Protein 4N18 (pdb70)

Solvent-accessible surface area: 15556 Å² total

Foldseek 3Di:
DDDQPAEEEEFEPDPVQSVQLQVLLVVDPSYHYDYLVPLCLLDHQEYEYHLGPLCSCVSNVNHQEYEDQALADLSHHPVVLPDPRWYFYFDDPVQLVLLVLVVVVLCCPQLVVLVVVLCVVVVHDDHDDHHDQCRAEEEEQCPPRGVVNQQVSLVSPHNYEYEECDDDDHPSYHYYHHPVCLLVRQQRHQEYEYADEDDPVQFCVPFQVNLVSHAFAHEYEYQYEQRSDVVRVVVSCVVRSYVAYEYEYHPDPVPDPPDCLVPDSRYHYHRHSGGDGSNSSSVLRVVQVVCVVVVHDHPRIDDSVD

Structure (mmCIF, N/CA/C/O backbone):
data_4N18
#
_entry.id   4N18
#
_cell.length_a   76.567
_cell.length_b   76.567
_cell.length_c   101.281
_cell.angle_alpha   90.000
_cell.angle_beta   90.000
_cell.angle_gamma   90.000
#
_symmetry.space_group_name_H-M   'P 41 21 2'
#
loop_
_entity.id
_entity.type
_entity.pdbx_description
1 polymer 'D-isomer specific 2-hydroxyacid dehydrogenase family protein'
2 non-polymer 2-{2-[2-(2-{2-[2-(2-ETHOXY-ETHOXY)-ETHOXY]-ETHOXY}-ETHOXY)-ETHOXY]-ETHOXY}-ETHANOL
3 non-polymer 'CITRIC ACID'
4 water water
#
loop_
_atom_site.group_PDB
_atom_site.id
_atom_site.type_symbol
_atom_site.label_atom_id
_atom_site.label_alt_id
_atom_site.label_comp_id
_atom_site.label_asym_id
_atom_site.label_entity_id
_atom_site.label_seq_id
_atom_site.pdbx_PDB_ins_code
_atom_site.Cartn_x
_atom_site.Cartn_y
_atom_site.Cartn_z
_atom_site.occupancy
_atom_site.B_iso_or_equiv
_atom_site.auth_seq_id
_atom_site.auth_comp_id
_atom_site.auth_asym_id
_atom_site.auth_atom_id
_atom_site.pdbx_PDB_model_num
ATOM 1 N N . PHE A 1 20 ? -13.025 41.935 9.159 1.00 36.10 -2 PHE A N 1
ATOM 2 C CA . PHE A 1 20 ? -12.643 40.648 9.732 1.00 41.71 -2 PHE A CA 1
ATOM 3 C C . PHE A 1 20 ? -11.495 40.879 10.723 1.00 40.93 -2 PHE A C 1
ATOM 4 O O . PHE A 1 20 ? -10.808 41.920 10.707 1.00 34.48 -2 PHE A O 1
ATOM 12 N N . GLN A 1 21 ? -11.298 39.882 11.578 1.00 44.78 -1 GLN A N 1
ATOM 13 C CA . GLN A 1 21 ? -10.142 39.841 12.515 1.00 44.10 -1 GLN A CA 1
ATOM 14 C C . GLN A 1 21 ? -8.909 39.290 11.780 1.00 40.90 -1 GLN A C 1
ATOM 15 O O . GLN A 1 21 ? -8.984 38.220 11.168 1.00 46.06 -1 GLN A O 1
ATOM 18 N N . SER A 1 22 ? -7.795 39.987 11.857 1.00 40.70 0 SER A N 1
ATOM 19 C CA . SER A 1 22 ? -6.587 39.475 11.261 1.00 41.97 0 SER A CA 1
ATOM 20 C C . SER A 1 22 ? -6.136 38.281 12.063 1.00 47.00 0 SER A C 1
ATOM 21 O O . SER A 1 22 ? -6.337 38.236 13.254 1.00 47.20 0 SER A O 1
ATOM 32 N N . SER A 1 24 ? -3.684 35.713 13.996 1.00 48.98 2 SER A N 1
ATOM 33 C CA . SER A 1 24 ? -2.579 36.006 14.878 1.00 44.68 2 SER A CA 1
ATOM 34 C C . SER A 1 24 ? -1.271 35.893 14.137 1.00 42.83 2 SER A C 1
ATOM 35 O O . SER A 1 24 ? -1.086 35.020 13.326 1.00 44.46 2 SER A O 1
ATOM 38 N N . ASP A 1 25 ? -0.367 36.808 14.435 1.00 44.12 3 ASP A N 1
ATOM 39 C CA . ASP A 1 25 ? 1.014 36.716 13.976 1.00 44.99 3 ASP A CA 1
ATOM 40 C C . ASP A 1 25 ? 1.697 35.369 14.301 1.00 48.43 3 ASP A C 1
ATOM 41 O O . ASP A 1 25 ? 2.613 34.946 13.568 1.00 49.03 3 ASP A O 1
ATOM 46 N N . ILE A 1 26 ? 1.311 34.749 15.433 1.00 45.46 4 ILE A N 1
ATOM 47 C CA . ILE A 1 26 ? 1.890 33.469 15.823 1.00 44.36 4 ILE A CA 1
ATOM 48 C C . ILE A 1 26 ? 0.839 32.369 15.896 1.00 41.73 4 ILE A C 1
ATOM 49 O O . ILE A 1 26 ? -0.195 32.484 16.600 1.00 40.48 4 ILE A O 1
ATOM 54 N N . THR A 1 27 ? 1.104 31.307 15.148 1.00 40.57 5 THR A N 1
ATOM 55 C CA . THR A 1 27 ? 0.232 30.137 15.136 1.00 42.93 5 THR A CA 1
ATOM 56 C C . THR A 1 27 ? 1.059 28.886 15.476 1.00 38.94 5 THR A C 1
ATOM 57 O O . THR A 1 27 ? 2.075 28.578 14.863 1.00 38.73 5 THR A O 1
ATOM 61 N N . ILE A 1 28 ? 0.557 28.141 16.443 1.00 39.20 6 ILE A N 1
ATOM 62 C CA . ILE A 1 28 ? 1.274 27.014 17.018 1.00 35.83 6 ILE A CA 1
ATOM 63 C C . ILE A 1 28 ? 0.378 25.807 17.062 1.00 34.64 6 ILE A C 1
ATOM 64 O O . ILE A 1 28 ? -0.775 25.881 17.473 1.00 34.61 6 ILE A O 1
ATOM 69 N N . VAL A 1 29 ? 0.929 24.688 16.616 1.00 34.31 7 VAL A N 1
ATOM 70 C CA . VAL A 1 29 ? 0.328 23.402 16.857 1.00 33.76 7 VAL A CA 1
ATOM 71 C C . VAL A 1 29 ? 0.959 22.685 18.067 1.00 33.24 7 VAL A C 1
ATOM 72 O O . VAL A 1 29 ? 2.192 22.615 18.226 1.00 32.89 7 VAL A O 1
ATOM 76 N N . VAL A 1 30 ? 0.067 22.172 18.903 1.00 33.56 8 VAL A N 1
ATOM 77 C CA . VAL A 1 30 ? 0.432 21.527 20.176 1.00 35.34 8 VAL A CA 1
ATOM 78 C C . VAL A 1 30 ? 0.026 20.072 20.012 1.00 36.36 8 VAL A C 1
ATOM 79 O O . VAL A 1 30 ? -1.187 19.732 19.992 1.00 35.82 8 VAL A O 1
ATOM 83 N N . ASP A 1 31 ? 1.061 19.254 19.809 1.00 38.04 9 ASP A N 1
ATOM 84 C CA . ASP A 1 31 ? 0.943 17.867 19.491 1.00 39.77 9 ASP A CA 1
ATOM 85 C C . ASP A 1 31 ? 1.528 17.090 20.651 1.00 41.03 9 ASP A C 1
ATOM 86 O O . ASP A 1 31 ? 2.744 16.878 20.717 1.00 40.54 9 ASP A O 1
ATOM 91 N N . CYS A 1 32 ? 0.661 16.733 21.605 1.00 42.47 10 CYS A N 1
ATOM 92 C CA . CYS A 1 32 ? 1.066 16.020 22.825 1.00 46.25 10 CYS A CA 1
ATOM 93 C C . CYS A 1 32 ? 0.231 14.808 22.961 1.00 46.05 10 CYS A C 1
ATOM 94 O O . CYS A 1 32 ? -0.937 14.846 22.650 1.00 46.05 10 CYS A O 1
ATOM 97 N N . ASN A 1 33 ? 0.826 13.742 23.457 1.00 46.75 11 ASN A N 1
ATOM 98 C CA . ASN A 1 33 ? 0.088 12.508 23.628 1.00 51.98 11 ASN A CA 1
ATOM 99 C C . ASN A 1 33 ? -0.904 12.524 24.780 1.00 52.77 11 ASN A C 1
ATOM 100 O O . ASN A 1 33 ? -1.862 11.751 24.802 1.00 58.08 11 ASN A O 1
ATOM 105 N N . ASP A 1 34 ? -0.665 13.367 25.769 1.00 50.84 12 ASP A N 1
ATOM 106 C CA . ASP A 1 34 ? -1.569 13.462 26.943 1.00 48.84 12 ASP A CA 1
ATOM 107 C C . ASP A 1 34 ? -2.445 14.684 26.660 1.00 46.20 12 ASP A C 1
ATOM 108 O O . ASP A 1 34 ? -1.949 15.819 26.551 1.00 38.96 12 ASP A O 1
ATOM 113 N N . ALA A 1 35 ? -3.737 14.433 26.468 1.00 47.60 13 ALA A N 1
ATOM 114 C CA . ALA A 1 35 ? -4.691 15.467 26.046 1.00 48.94 13 ALA A CA 1
ATOM 115 C C . ALA A 1 35 ? -4.752 16.649 27.031 1.00 48.02 13 ALA A C 1
ATOM 116 O O . ALA A 1 35 ? -4.903 17.801 26.631 1.00 49.97 13 ALA A O 1
ATOM 118 N N . ASP A 1 36 ? -4.663 16.326 28.318 1.00 44.90 14 ASP A N 1
ATOM 119 C CA . ASP A 1 36 ? -4.735 17.303 29.401 1.00 44.42 14 ASP A CA 1
ATOM 120 C C . ASP A 1 36 ? -3.514 18.225 29.308 1.00 40.06 14 ASP A C 1
ATOM 121 O O . ASP A 1 36 ? -3.603 19.436 29.541 1.00 38.06 14 ASP A O 1
ATOM 126 N N . PHE A 1 37 ? -2.370 17.648 28.958 1.00 39.10 15 PHE A N 1
ATOM 127 C CA . PHE A 1 37 ? -1.127 18.402 28.863 1.00 38.00 15 PHE A CA 1
ATOM 128 C C . PHE A 1 37 ? -1.220 19.347 27.658 1.00 35.90 15 PHE A C 1
ATOM 129 O O . PHE A 1 37 ? -0.849 20.520 27.763 1.00 33.46 15 PHE A O 1
ATOM 137 N N . ALA A 1 38 ? -1.753 18.829 26.543 1.00 33.76 16 ALA A N 1
ATOM 138 C CA . ALA A 1 38 ? -1.843 19.616 25.323 1.00 34.94 16 ALA A CA 1
ATOM 139 C C . ALA A 1 38 ? -2.773 20.754 25.604 1.00 36.09 16 ALA A C 1
ATOM 140 O O . ALA A 1 38 ? -2.487 21.875 25.276 1.00 35.49 16 ALA A O 1
ATOM 142 N N . ARG A 1 39 ? -3.896 20.458 26.265 1.00 37.87 17 ARG A N 1
ATOM 143 C CA . ARG A 1 39 ? -4.837 21.493 26.582 1.00 39.14 17 ARG A CA 1
ATOM 144 C C . ARG A 1 39 ? -4.277 22.560 27.480 1.00 34.87 17 ARG A C 1
ATOM 145 O O . ARG A 1 39 ? -4.610 23.723 27.290 1.00 31.85 17 ARG A O 1
ATOM 153 N N . ASP A 1 40 ? -3.508 22.147 28.493 1.00 33.30 18 ASP A N 1
ATOM 154 C CA . ASP A 1 40 ? -2.853 23.076 29.393 1.00 31.59 18 ASP A CA 1
ATOM 155 C C . ASP A 1 40 ? -1.871 23.995 28.692 1.00 29.85 18 ASP A C 1
ATOM 156 O O . ASP A 1 40 ? -1.879 25.214 28.937 1.00 28.63 18 ASP A O 1
ATOM 161 N N . ILE A 1 41 ? -1.017 23.421 27.846 1.00 29.82 19 ILE A N 1
ATOM 162 C CA . ILE A 1 41 ? -0.083 24.223 26.966 1.00 28.53 19 ILE A CA 1
ATOM 163 C C . ILE A 1 41 ? -0.861 25.165 26.021 1.00 29.63 19 ILE A C 1
ATOM 164 O O . ILE A 1 41 ? -0.486 26.307 25.924 1.00 27.54 19 ILE A O 1
ATOM 169 N N . CYS A 1 42 ? -1.902 24.703 25.284 1.00 31.42 20 CYS A N 1
ATOM 170 C CA . CYS A 1 42 ? -2.721 25.611 24.484 1.00 33.78 20 CYS A CA 1
ATOM 171 C C . CYS A 1 42 ? -3.221 26.812 25.308 1.00 34.94 20 CYS A C 1
ATOM 172 O O . CYS A 1 42 ? -3.170 27.949 24.827 1.00 36.59 20 CYS A O 1
ATOM 175 N N . ALA A 1 43 ? -3.720 26.556 26.516 1.00 32.66 21 ALA A N 1
ATOM 176 C CA . ALA A 1 43 ? -4.303 27.612 27.366 1.00 33.34 21 ALA A CA 1
ATOM 177 C C . ALA A 1 43 ? -3.174 28.552 27.780 1.00 32.91 21 ALA A C 1
ATOM 178 O O . ALA A 1 43 ? -3.381 29.767 27.739 1.00 34.89 21 ALA A O 1
ATOM 180 N N . ALA A 1 44 ? -1.992 28.028 28.106 1.00 29.47 22 ALA A N 1
ATOM 181 C CA . ALA A 1 44 ? -0.931 28.927 28.580 1.00 30.33 22 ALA A CA 1
ATOM 182 C C . ALA A 1 44 ? -0.412 29.813 27.408 1.00 30.30 22 ALA A C 1
ATOM 183 O O . ALA A 1 44 ? -0.205 30.989 27.573 1.00 30.96 22 ALA A O 1
ATOM 185 N N . LEU A 1 45 ? -0.360 29.248 26.197 1.00 32.93 23 LEU A N 1
ATOM 186 C CA . LEU A 1 45 ? 0.005 30.036 25.025 1.00 34.36 23 LEU A CA 1
ATOM 187 C C . LEU A 1 45 ? -1.050 31.145 24.704 1.00 38.69 23 LEU A C 1
ATOM 188 O O . LEU A 1 45 ? -0.710 32.304 24.349 1.00 41.21 23 LEU A O 1
ATOM 193 N N . GLN A 1 46 ? -2.320 30.800 24.862 1.00 39.57 24 GLN A N 1
ATOM 194 C CA . GLN A 1 46 ? -3.414 31.711 24.553 1.00 43.53 24 GLN A CA 1
ATOM 195 C C . GLN A 1 46 ? -3.555 32.800 25.611 1.00 42.03 24 GLN A C 1
ATOM 196 O O . GLN A 1 46 ? -4.262 33.752 25.451 1.00 44.33 24 GLN A O 1
ATOM 202 N N . GLN A 1 47 ? -2.803 32.702 26.674 1.00 40.87 25 GLN A N 1
ATOM 203 C CA . GLN A 1 47 ? -2.738 33.804 27.639 1.00 42.34 25 GLN A CA 1
ATOM 204 C C . GLN A 1 47 ? -1.964 35.013 27.053 1.00 43.86 25 GLN A C 1
ATOM 205 O O . GLN A 1 47 ? -2.066 36.148 27.529 1.00 44.10 25 GLN A O 1
ATOM 211 N N . PHE A 1 48 ? -1.172 34.761 26.028 1.00 41.74 26 PHE A N 1
ATOM 212 C CA . PHE A 1 48 ? -0.468 35.833 25.327 1.00 41.04 26 PHE A CA 1
ATOM 213 C C . PHE A 1 48 ? -1.332 36.357 24.205 1.00 41.05 26 PHE A C 1
ATOM 214 O O . PHE A 1 48 ? -1.752 35.610 23.366 1.00 42.14 26 PHE A O 1
ATOM 222 N N . PRO A 1 49 ? -1.616 37.658 24.183 1.00 45.74 27 PRO A N 1
ATOM 223 C CA . PRO A 1 49 ? -2.383 38.124 23.009 1.00 47.01 27 PRO A CA 1
ATOM 224 C C . PRO A 1 49 ? -1.619 37.882 21.676 1.00 43.55 27 PRO A C 1
ATOM 225 O O . PRO A 1 49 ? -0.409 37.717 21.701 1.00 43.15 27 PRO A O 1
ATOM 229 N N . ASP A 1 50 ? -2.345 37.808 20.561 1.00 44.36 28 ASP A N 1
ATOM 230 C CA . ASP A 1 50 ? -1.746 37.675 19.205 1.00 46.94 28 ASP A CA 1
ATOM 231 C C . ASP A 1 50 ? -1.127 36.266 18.993 1.00 46.27 28 ASP A C 1
ATOM 232 O O . ASP A 1 50 ? -0.210 36.101 18.172 1.00 44.84 28 ASP A O 1
ATOM 237 N N . VAL A 1 51 ? -1.623 35.268 19.747 1.00 44.11 29 VAL A N 1
ATOM 238 C CA . VAL A 1 51 ? -1.168 33.879 19.613 1.00 40.67 29 VAL A CA 1
ATOM 239 C C . VAL A 1 51 ? -2.373 33.023 19.502 1.00 38.89 29 VAL A C 1
ATOM 240 O O . VAL A 1 51 ? -3.360 33.190 20.257 1.00 38.13 29 VAL A O 1
ATOM 244 N N . THR A 1 52 ? -2.302 32.128 18.541 1.00 37.33 30 THR A N 1
ATOM 245 C CA . THR A 1 52 ? -3.282 31.088 18.327 1.00 36.53 30 THR A CA 1
ATOM 246 C C . THR A 1 52 ? -2.603 29.689 18.535 1.00 36.50 30 THR A C 1
ATOM 247 O O . THR A 1 52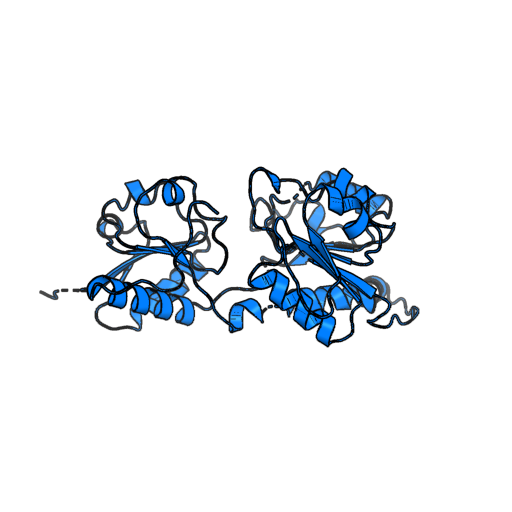 ? -1.557 29.384 17.955 1.00 36.86 30 THR A O 1
ATOM 251 N N . ALA A 1 53 ? -3.222 28.835 19.344 1.00 37.70 31 ALA A N 1
ATOM 252 C CA . ALA A 1 53 ? -2.710 27.505 19.597 1.00 38.49 31 ALA A CA 1
ATOM 253 C C . ALA A 1 53 ? -3.766 26.526 19.208 1.00 42.01 31 ALA A C 1
ATOM 254 O O . ALA A 1 53 ? -4.898 26.674 19.616 1.00 49.08 31 ALA A O 1
ATOM 256 N N . LEU A 1 54 ? -3.399 25.556 18.381 1.00 39.80 32 LEU A N 1
ATOM 257 C CA . LEU A 1 54 ? -4.315 24.652 17.712 1.00 41.31 32 LEU A CA 1
ATOM 258 C C . LEU A 1 54 ? -3.901 23.227 18.033 1.00 42.52 32 LEU A C 1
ATOM 259 O O . LEU A 1 54 ? -2.706 22.918 18.204 1.00 40.78 32 LEU A O 1
ATOM 264 N N . LEU A 1 55 ? -4.871 22.341 18.116 1.00 42.10 33 LEU A N 1
ATOM 265 C CA . LEU A 1 55 ? -4.565 20.913 18.160 1.00 46.05 33 LEU A CA 1
ATOM 266 C C . LEU A 1 55 ? -4.490 20.389 16.742 1.00 42.84 33 LEU A C 1
ATOM 267 O O . LEU A 1 55 ? -5.003 21.056 15.802 1.00 47.21 33 LEU A O 1
ATOM 272 N N . PRO A 1 56 ?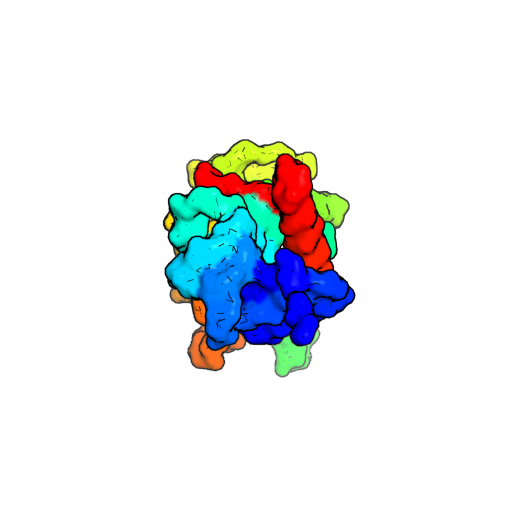 -3.804 19.244 16.557 1.00 44.69 34 PRO A N 1
ATOM 273 C CA . PRO A 1 56 ? -3.550 18.705 15.228 1.00 49.74 34 PRO A CA 1
ATOM 274 C C . PRO A 1 56 ? -4.794 18.412 14.374 1.00 50.09 34 PRO A C 1
ATOM 275 O O . PRO A 1 56 ? -4.685 18.459 13.160 1.00 47.40 34 PRO A O 1
ATOM 279 N N . HIS A 1 57 ? -5.932 18.095 14.997 1.00 52.09 35 HIS A N 1
ATOM 280 C CA . HIS A 1 57 ? -7.172 17.829 14.245 1.00 56.50 35 HIS A CA 1
ATOM 281 C C . HIS A 1 57 ? -7.742 19.058 13.544 1.00 54.60 35 HIS A C 1
ATOM 282 O O . HIS A 1 57 ? -8.491 18.925 12.549 1.00 53.07 35 HIS A O 1
ATOM 289 N N . HIS A 1 58 ? -7.412 20.244 14.042 1.00 48.39 36 HIS A N 1
ATOM 290 C CA . HIS A 1 58 ? -7.864 21.480 13.393 1.00 50.41 36 HIS A CA 1
ATOM 291 C C . HIS A 1 58 ? -7.131 21.608 12.044 1.00 49.05 36 HIS A C 1
ATOM 292 O O . HIS A 1 58 ? -5.905 21.453 11.984 1.00 45.69 36 HIS A O 1
ATOM 299 N N . GLN A 1 59 ? -7.883 21.854 10.972 1.00 51.26 37 GLN A N 1
ATOM 300 C CA . GLN A 1 59 ? -7.311 21.893 9.620 1.00 54.97 37 GLN A CA 1
ATOM 301 C C . GLN A 1 59 ? -6.307 23.028 9.453 1.00 55.49 37 GLN A C 1
ATOM 302 O O . GLN A 1 59 ? -5.413 22.967 8.566 1.00 57.17 37 GLN A O 1
ATOM 308 N N . ALA A 1 60 ? -6.441 24.049 10.316 1.00 52.49 38 ALA A N 1
ATOM 309 C CA . ALA A 1 60 ? -5.553 25.175 10.310 1.00 49.65 38 ALA A CA 1
ATOM 310 C C . ALA A 1 60 ? -4.192 24.791 10.877 1.00 48.44 38 ALA A C 1
ATOM 311 O O . ALA A 1 60 ? -3.207 25.532 10.619 1.00 47.29 38 ALA A O 1
ATOM 313 N N . ALA A 1 61 ? -4.143 23.628 11.576 1.00 47.51 39 ALA A N 1
ATOM 314 C CA . ALA A 1 61 ? -2.911 23.019 12.113 1.00 48.01 39 ALA A CA 1
ATOM 315 C C . ALA A 1 61 ? -1.943 22.781 10.976 1.00 49.04 39 ALA A C 1
ATOM 316 O O . ALA A 1 61 ? -0.734 22.948 11.156 1.00 47.02 39 ALA A O 1
ATOM 318 N N . ARG A 1 62 ? -2.469 22.363 9.808 1.00 46.45 40 ARG A N 1
ATOM 319 C CA . ARG A 1 62 ? -1.597 22.170 8.636 1.00 48.84 40 ARG A CA 1
ATOM 320 C C . ARG A 1 62 ? -0.804 23.435 8.276 1.00 49.59 40 ARG A C 1
ATOM 321 O O . ARG A 1 62 ? 0.313 23.338 7.739 1.00 50.33 40 ARG A O 1
ATOM 324 N N . ASP A 1 63 ? -1.339 24.603 8.621 1.00 48.29 41 ASP A N 1
ATOM 325 C CA . ASP A 1 63 ? -0.637 25.888 8.370 1.00 49.63 41 ASP A CA 1
ATOM 326 C C . ASP A 1 63 ? 0.223 26.399 9.529 1.00 47.87 41 ASP A C 1
ATOM 327 O O . ASP A 1 63 ? 0.760 27.496 9.428 1.00 48.11 41 ASP A O 1
ATOM 332 N N . ALA A 1 64 ? 0.334 25.673 10.643 1.00 46.80 42 ALA A N 1
ATOM 333 C CA . ALA A 1 64 ? 1.092 26.243 11.762 1.00 41.54 42 ALA A CA 1
ATOM 334 C C . ALA A 1 64 ? 2.580 26.466 11.367 1.00 42.97 42 ALA A C 1
ATOM 335 O O . ALA A 1 64 ? 3.185 25.657 10.641 1.00 41.40 42 ALA A O 1
ATOM 337 N N . GLN A 1 65 ? 3.175 27.544 11.872 1.00 41.86 43 GLN A N 1
ATOM 338 C CA . GLN A 1 65 ? 4.597 27.802 11.600 1.00 44.33 43 GLN A CA 1
ATOM 339 C C . GLN A 1 65 ? 5.433 27.298 12.817 1.00 39.69 43 GLN A C 1
ATOM 340 O O . GLN A 1 65 ? 6.664 27.248 12.751 1.00 42.22 43 GLN A O 1
ATOM 346 N N . TYR A 1 66 ? 4.781 26.918 13.926 1.00 35.31 44 TYR A N 1
ATOM 347 C CA . TYR A 1 66 ? 5.531 26.474 15.118 1.00 33.31 44 TYR A CA 1
ATOM 348 C C . TYR A 1 66 ? 4.846 25.377 15.876 1.00 31.00 44 TYR A C 1
ATOM 349 O O . TYR A 1 66 ? 3.639 25.254 15.831 1.00 33.69 44 TYR A O 1
ATOM 358 N N . ALA A 1 67 ? 5.604 24.519 16.530 1.00 31.69 45 ALA A N 1
ATOM 359 C CA . ALA A 1 67 ? 5.023 23.362 17.220 1.00 31.46 45 ALA A CA 1
ATOM 360 C C . ALA A 1 67 ? 5.623 23.146 18.612 1.00 32.02 45 ALA A C 1
ATOM 361 O O . ALA A 1 67 ? 6.790 23.371 18.796 1.00 30.51 45 ALA A O 1
ATOM 363 N N . SER A 1 68 ? 4.778 22.739 19.575 1.00 33.94 46 SER A N 1
ATOM 364 C CA . SER A 1 68 ? 5.194 22.235 20.881 1.00 33.14 46 SER A CA 1
ATOM 365 C C . SER A 1 68 ? 4.807 20.770 20.958 1.00 33.15 46 SER A C 1
ATOM 366 O O . SER A 1 68 ? 3.634 20.481 20.736 1.00 33.78 46 SER A O 1
ATOM 369 N N . CYS A 1 69 ? 5.734 19.889 21.390 1.00 32.42 47 CYS A N 1
ATOM 370 C CA . CYS A 1 69 ? 5.617 18.446 21.161 1.00 34.80 47 CYS A CA 1
ATOM 371 C C . CYS A 1 69 ? 5.993 17.632 22.390 1.00 35.98 47 CYS A C 1
ATOM 372 O O . CYS A 1 69 ? 6.994 17.899 23.058 1.00 37.88 47 CYS A O 1
ATOM 375 N N . TRP A 1 70 ? 5.184 16.637 22.641 1.00 34.86 48 TRP A N 1
ATOM 376 C CA . TRP A 1 70 ? 5.477 15.608 23.628 1.00 38.78 48 TRP A CA 1
ATOM 377 C C . TRP A 1 70 ? 4.853 14.308 23.111 1.00 37.79 48 TRP A C 1
ATOM 378 O O . TRP A 1 70 ? 3.632 14.178 23.030 1.00 41.61 48 TRP A O 1
ATOM 389 N N . PHE A 1 71 ? 5.704 13.373 22.695 1.00 38.69 49 PHE A N 1
ATOM 390 C CA . PHE A 1 71 ? 5.291 12.216 21.903 1.00 40.83 49 PHE A CA 1
ATOM 391 C C . PHE A 1 71 ? 4.384 12.648 20.769 1.00 40.32 49 PHE A C 1
ATOM 392 O O . PHE A 1 71 ? 3.246 12.223 20.695 1.00 43.54 49 PHE A O 1
ATOM 400 N N . PRO A 1 72 ? 4.880 13.497 19.854 1.00 40.45 50 PRO A N 1
ATOM 401 C CA . PRO A 1 72 ? 4.008 13.964 18.780 1.00 41.03 50 PRO A CA 1
ATOM 402 C C . PRO A 1 72 ? 3.778 12.876 17.724 1.00 44.92 50 PRO A C 1
ATOM 403 O O . PRO A 1 72 ? 4.512 11.874 17.677 1.00 43.40 50 PRO A O 1
ATOM 407 N N . ASP A 1 73 ? 2.798 13.096 16.859 1.00 42.55 51 ASP A N 1
ATOM 408 C CA . ASP A 1 73 ? 2.638 12.259 15.662 1.00 45.14 51 ASP A CA 1
ATOM 409 C C . ASP A 1 73 ? 3.977 12.094 14.897 1.00 46.81 51 ASP A C 1
ATOM 410 O O . ASP A 1 73 ? 4.611 13.110 14.531 1.00 43.26 51 ASP A O 1
ATOM 415 N N . PRO A 1 74 ? 4.418 10.827 14.645 1.00 46.99 52 PRO A N 1
ATOM 416 C CA . PRO A 1 74 ? 5.571 10.646 13.735 1.00 49.40 52 PRO A CA 1
ATOM 417 C C . PRO A 1 74 ? 5.411 11.320 12.348 1.00 47.66 52 PRO A C 1
ATOM 418 O O . PRO A 1 74 ? 6.416 11.581 11.677 1.00 48.82 52 PRO A O 1
ATOM 422 N N . GLN A 1 75 ? 4.177 11.638 11.972 1.00 49.25 53 GLN A N 1
ATOM 423 C CA . GLN A 1 75 ? 3.833 12.338 10.720 1.00 49.29 53 GLN A CA 1
ATOM 424 C C . GLN A 1 75 ? 3.695 13.863 10.794 1.00 44.98 53 GLN A C 1
ATOM 425 O O . GLN A 1 75 ? 3.248 14.487 9.842 1.00 47.68 53 GLN A O 1
ATOM 431 N N . LEU A 1 76 ? 4.101 14.467 11.911 1.00 44.06 54 LEU A N 1
ATOM 432 C CA . LEU A 1 76 ? 3.950 15.883 12.139 1.00 40.84 54 LEU A CA 1
ATOM 433 C C . LEU A 1 76 ? 4.387 16.720 10.923 1.00 40.97 54 LEU A C 1
ATOM 434 O O . LEU A 1 76 ? 3.724 17.648 10.544 1.00 38.25 54 LEU A O 1
ATOM 439 N N . LEU A 1 77 ? 5.558 16.417 10.379 1.00 41.57 55 LEU A N 1
ATOM 440 C CA . LEU A 1 77 ? 6.149 17.265 9.356 1.00 46.81 55 LEU A CA 1
ATOM 441 C C . LEU A 1 77 ? 5.350 17.156 8.053 1.00 47.73 55 LEU A C 1
ATOM 442 O O . LEU A 1 77 ? 5.373 18.068 7.238 1.00 54.16 55 LEU A O 1
ATOM 447 N N . SER A 1 78 ? 4.623 16.053 7.886 1.00 49.98 56 SER A N 1
ATOM 448 C CA . SER A 1 78 ? 3.702 15.901 6.754 1.00 48.42 56 SER A CA 1
ATOM 449 C C . SER A 1 78 ? 2.465 16.720 6.995 1.00 51.38 56 SER A C 1
ATOM 450 O O . SER A 1 78 ? 2.109 17.534 6.172 1.00 49.76 56 SER A O 1
ATOM 453 N N . ARG A 1 79 ? 1.844 16.534 8.160 1.00 51.33 57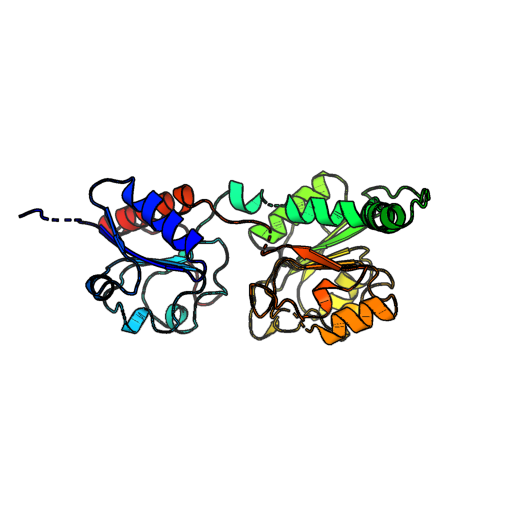 ARG A N 1
ATOM 454 C CA . ARG A 1 79 ? 0.590 17.203 8.479 1.00 51.74 57 ARG A CA 1
ATOM 455 C C . ARG A 1 79 ? 0.785 18.720 8.549 1.00 49.31 57 ARG A C 1
ATOM 456 O O . ARG A 1 79 ? -0.084 19.472 8.132 1.00 48.77 57 ARG A O 1
ATOM 464 N N . SER A 1 80 ? 1.951 19.154 9.043 1.00 47.70 58 SER A N 1
ATOM 465 C CA . SER A 1 80 ? 2.272 20.584 9.181 1.00 46.76 58 SER A CA 1
ATOM 466 C C . SER A 1 80 ? 3.605 20.847 8.528 1.00 48.17 58 SER A C 1
ATOM 467 O O . SER A 1 80 ? 4.643 20.841 9.203 1.00 44.42 58 SER A O 1
ATOM 470 N N . PRO A 1 81 ? 3.597 21.033 7.207 1.00 48.39 59 PRO A N 1
ATOM 471 C CA . PRO A 1 81 ? 4.832 21.044 6.447 1.00 47.83 59 PRO A CA 1
ATOM 472 C C . PRO A 1 81 ? 5.520 22.385 6.422 1.00 49.55 59 PRO A C 1
ATOM 473 O O . PRO A 1 81 ? 6.623 22.470 5.896 1.00 49.19 59 PRO A O 1
ATOM 477 N N . GLY A 1 82 ? 4.900 23.427 6.970 1.00 45.69 60 GLY A N 1
ATOM 478 C CA . GLY A 1 82 ? 5.533 24.756 7.001 1.00 46.50 60 GLY A CA 1
ATOM 479 C C . GLY A 1 82 ? 6.189 25.123 8.338 1.00 46.44 60 GLY A C 1
ATOM 480 O O . GLY A 1 82 ? 6.320 26.309 8.702 1.00 46.28 60 GLY A O 1
ATOM 481 N N . LEU A 1 83 ? 6.605 24.123 9.102 1.00 46.59 61 LEU A N 1
ATOM 482 C CA . LEU A 1 83 ? 7.030 24.413 10.473 1.00 43.34 61 LEU A CA 1
ATOM 483 C C . LEU A 1 83 ? 8.434 24.996 10.462 1.00 42.86 61 LEU A C 1
ATOM 484 O O . LEU A 1 83 ? 9.292 24.469 9.803 1.00 40.81 61 LEU A O 1
ATOM 489 N N . LYS A 1 84 ? 8.653 26.033 11.255 1.00 38.84 62 LYS A N 1
ATOM 490 C CA . LYS A 1 84 ? 9.922 26.790 11.298 1.00 41.04 62 LYS A CA 1
ATOM 491 C C . LYS A 1 84 ? 10.698 26.545 12.563 1.00 39.86 62 LYS A C 1
ATOM 492 O O . LYS A 1 84 ? 11.918 26.760 12.643 1.00 40.29 62 LYS A O 1
ATOM 496 N N . LEU A 1 85 ? 9.990 26.160 13.614 1.00 36.03 63 LEU A N 1
ATOM 497 C CA . LEU A 1 85 ? 10.647 25.874 14.899 1.00 35.62 63 LEU A CA 1
ATOM 498 C C . LEU A 1 85 ? 9.797 24.867 15.653 1.00 33.49 63 LEU A C 1
ATOM 499 O O . LEU A 1 85 ? 8.571 25.002 15.674 1.00 36.64 63 LEU A O 1
ATOM 504 N N . ILE A 1 86 ? 10.437 23.828 16.178 1.00 32.35 64 ILE A N 1
ATOM 505 C CA . ILE A 1 86 ? 9.720 22.785 16.892 1.00 35.16 64 ILE A CA 1
ATOM 50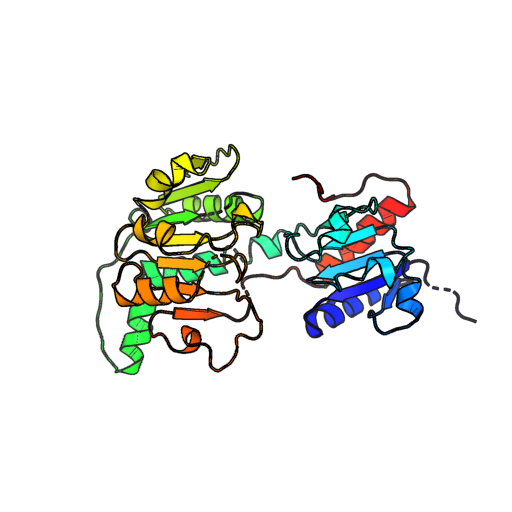6 C C . ILE A 1 86 ? 10.332 22.716 18.278 1.00 34.47 64 ILE A C 1
ATOM 507 O O . ILE A 1 86 ? 11.568 22.631 18.407 1.00 38.95 64 ILE A O 1
ATOM 512 N N . GLN A 1 87 ? 9.465 22.697 19.276 1.00 33.41 65 GLN A N 1
ATOM 513 C CA . GLN A 1 87 ? 9.899 22.625 20.650 1.00 31.53 65 GLN A CA 1
ATOM 514 C C . GLN A 1 87 ? 9.434 21.328 21.352 1.00 34.92 65 GLN A C 1
ATOM 515 O O . GLN A 1 87 ? 8.226 20.979 21.359 1.00 35.04 65 GLN A O 1
ATOM 521 N N . ALA A 1 88 ? 10.381 20.640 21.985 1.00 34.95 66 ALA A N 1
ATOM 522 C CA . ALA A 1 88 ? 10.065 19.515 22.818 1.00 35.34 66 ALA A CA 1
ATOM 523 C C . ALA A 1 88 ? 9.610 20.088 24.167 1.00 36.97 66 ALA A C 1
ATOM 524 O O . ALA A 1 88 ? 10.302 20.914 24.762 1.00 38.78 66 ALA A O 1
ATOM 526 N N . ALA A 1 89 ? 8.419 19.699 24.608 1.00 35.93 67 ALA A N 1
ATOM 527 C CA . ALA A 1 89 ? 7.802 20.260 25.768 1.00 36.56 67 ALA A CA 1
ATOM 528 C C . ALA A 1 89 ? 8.336 19.662 27.093 1.00 40.96 67 ALA A C 1
ATOM 529 O O . ALA A 1 89 ? 7.559 19.319 28.020 1.00 39.95 67 ALA A O 1
ATOM 531 N N . SER A 1 90 ? 9.667 19.625 27.192 1.00 41.29 68 SER A N 1
ATOM 532 C CA . SER A 1 90 ? 10.396 18.829 28.209 1.00 39.33 68 SER A CA 1
ATOM 533 C C . SER A 1 90 ? 11.899 19.028 27.995 1.00 36.32 68 SER A C 1
ATOM 534 O O . SER A 1 90 ? 12.322 19.528 26.980 1.00 37.07 68 SER A O 1
ATOM 537 N N . ALA A 1 91 ? 12.693 18.558 28.947 1.00 41.68 69 ALA A N 1
ATOM 538 C CA . ALA A 1 91 ? 14.146 18.675 28.872 1.00 41.89 69 ALA A CA 1
ATOM 539 C C . ALA A 1 91 ? 14.642 17.534 28.008 1.00 40.02 69 ALA A C 1
ATOM 540 O O . ALA A 1 91 ? 15.610 17.690 27.303 1.00 43.56 69 ALA A O 1
ATOM 542 N N . GLY A 1 92 ? 13.966 16.398 28.046 1.00 39.99 70 GLY A N 1
ATOM 543 C CA . GLY A 1 92 ? 14.399 15.240 27.224 1.00 40.45 70 GLY A CA 1
ATOM 544 C C . GLY A 1 92 ? 13.863 15.362 25.796 1.00 39.40 70 GLY A C 1
ATOM 545 O O . GLY A 1 92 ? 12.873 16.109 25.542 1.00 37.26 70 GLY A O 1
ATOM 546 N N . VAL A 1 93 ? 14.483 14.636 24.867 1.00 36.99 71 VAL A N 1
ATOM 547 C CA . VAL A 1 93 ? 14.014 14.665 23.469 1.00 40.67 71 VAL A CA 1
ATOM 548 C C . VAL A 1 93 ? 13.788 13.284 22.921 1.00 39.86 71 VAL A C 1
ATOM 549 O O . VAL A 1 93 ? 13.550 13.158 21.774 1.00 37.61 71 VAL A O 1
ATOM 553 N N . ASP A 1 94 ? 13.854 12.243 23.747 1.00 38.93 72 ASP A N 1
ATOM 554 C CA . ASP A 1 94 ? 13.863 10.879 23.159 1.00 41.66 72 ASP A CA 1
ATOM 555 C C . ASP A 1 94 ? 12.456 10.422 22.816 1.00 40.30 72 ASP A C 1
ATOM 556 O O . ASP A 1 94 ? 12.268 9.319 22.407 1.00 42.97 72 ASP A O 1
ATOM 561 N N . HIS A 1 95 ? 11.470 11.287 22.983 1.00 38.77 73 HIS A N 1
ATOM 562 C CA . HIS A 1 95 ? 10.095 10.997 22.676 1.00 39.90 73 HIS A CA 1
ATOM 563 C C . HIS A 1 95 ? 9.720 11.582 21.323 1.00 40.30 73 HIS A C 1
ATOM 564 O O . HIS A 1 95 ? 8.582 11.462 20.855 1.00 41.25 73 HIS A O 1
ATOM 571 N N . LEU A 1 96 ? 10.670 12.261 20.694 1.00 37.99 74 LEU A N 1
ATOM 572 C CA . LEU A 1 96 ? 10.416 12.857 19.406 1.00 36.08 74 LEU A CA 1
ATOM 573 C C . LEU A 1 96 ? 10.722 11.844 18.405 1.00 37.71 74 LEU A C 1
ATOM 574 O O . LEU A 1 96 ? 11.734 11.172 18.531 1.00 37.23 74 LEU A O 1
ATOM 579 N N . PRO A 1 97 ? 9.940 11.796 17.329 1.00 41.14 75 PRO A N 1
ATOM 580 C CA . PRO A 1 97 ? 10.176 10.770 16.320 1.00 45.07 75 PRO A CA 1
ATOM 581 C C . PRO A 1 97 ? 11.402 11.015 15.441 1.00 50.28 75 PRO A C 1
ATOM 582 O O . PRO A 1 97 ? 11.804 12.181 15.248 1.00 48.99 75 PRO A O 1
ATOM 586 N N . PRO A 1 98 ? 11.970 9.921 14.868 1.00 47.05 76 PRO A N 1
ATOM 587 C CA . PRO A 1 98 ? 13.164 10.020 14.052 1.00 50.13 76 PRO A CA 1
ATOM 588 C C . PRO A 1 98 ? 13.131 11.106 12.967 1.00 45.77 76 PRO A C 1
ATOM 589 O O . PRO A 1 98 ? 14.149 11.749 12.761 1.00 44.94 76 PRO A O 1
ATOM 593 N N . ALA A 1 99 ? 11.981 11.374 12.346 1.00 43.06 77 ALA A N 1
ATOM 594 C CA . ALA A 1 99 ? 11.937 12.383 11.301 1.00 45.63 77 ALA A CA 1
ATOM 595 C C . ALA A 1 99 ? 12.329 13.794 11.736 1.00 45.92 77 ALA A C 1
ATOM 596 O O . ALA A 1 99 ? 12.857 14.549 10.918 1.00 45.91 77 ALA A O 1
ATOM 598 N N . LEU A 1 100 ? 12.055 14.160 12.989 1.00 43.56 78 LEU A N 1
ATOM 599 C CA . LEU A 1 100 ? 12.405 15.497 13.440 1.00 42.89 78 LEU A CA 1
ATOM 600 C C . LEU A 1 100 ? 13.940 15.655 13.473 1.00 43.86 78 LEU A C 1
ATOM 601 O O . LEU A 1 100 ? 14.489 16.692 13.119 1.00 47.41 78 LEU A O 1
ATOM 606 N N . PHE A 1 101 ? 14.630 14.590 13.833 1.00 45.55 79 PHE A N 1
ATOM 607 C CA . PHE A 1 101 ? 16.071 14.612 13.916 1.00 47.41 79 PHE A CA 1
ATOM 608 C C . PHE A 1 101 ? 16.716 14.650 12.552 1.00 48.91 79 PHE A C 1
ATOM 609 O O . PHE A 1 101 ? 17.808 15.192 12.417 1.00 48.59 79 PHE A O 1
ATOM 617 N N . ALA A 1 102 ? 16.034 14.102 11.545 1.00 49.05 80 ALA A N 1
ATOM 618 C CA . ALA A 1 102 ? 16.605 14.053 10.221 1.00 50.94 80 ALA A CA 1
ATOM 619 C C . ALA A 1 102 ? 16.240 15.304 9.444 1.00 50.90 80 ALA A C 1
ATOM 620 O O . ALA A 1 102 ? 16.843 15.566 8.420 1.00 55.23 80 ALA A O 1
ATOM 622 N N . SER A 1 103 ? 15.266 16.101 9.887 1.00 49.29 81 SER A N 1
ATOM 623 C CA . SER A 1 103 ? 14.982 17.315 9.110 1.00 49.41 81 SER A CA 1
ATOM 624 C C . SER A 1 103 ? 15.909 18.492 9.518 1.00 49.02 81 SER A C 1
ATOM 625 O O . SER A 1 103 ? 16.676 18.412 10.501 1.00 46.97 81 SER A O 1
ATOM 628 N N . GLU A 1 104 ? 15.814 19.563 8.736 1.00 47.12 82 GLU A N 1
ATOM 629 C CA . GLU A 1 104 ? 16.570 20.777 8.948 1.00 51.19 82 GLU A CA 1
ATOM 630 C C . GLU A 1 104 ? 15.791 21.819 9.746 1.00 50.18 82 GLU A C 1
ATOM 631 O O . GLU A 1 104 ? 16.257 22.947 9.899 1.00 48.88 82 GLU A O 1
ATOM 633 N N . ILE A 1 105 ? 14.598 21.475 10.223 1.00 44.76 83 ILE A N 1
ATOM 634 C CA . ILE A 1 105 ? 13.860 22.409 11.110 1.00 46.02 83 ILE A CA 1
ATOM 635 C C . ILE A 1 105 ? 14.548 22.507 12.455 1.00 38.65 83 ILE A C 1
ATOM 636 O O . ILE A 1 105 ? 14.863 21.498 13.038 1.00 45.63 83 ILE A O 1
ATOM 641 N N . PRO A 1 106 ? 14.800 23.731 12.954 1.00 41.74 84 PRO A N 1
ATOM 642 C CA . PRO A 1 106 ? 15.348 23.948 14.307 1.00 42.80 84 PRO A CA 1
ATOM 643 C C . PRO A 1 106 ? 14.487 23.371 15.441 1.00 39.25 84 PRO A C 1
ATOM 644 O O . PRO A 1 106 ? 13.295 23.522 15.447 1.00 42.11 84 PRO A O 1
ATOM 648 N N . LEU A 1 107 ? 15.136 22.793 16.412 1.00 39.44 85 LEU A N 1
ATOM 649 C CA . LEU A 1 107 ? 14.521 21.998 17.410 1.00 40.45 85 LEU A CA 1
ATOM 650 C C . LEU A 1 107 ? 15.100 22.530 18.696 1.00 39.07 85 LEU A C 1
ATOM 651 O O . LEU A 1 107 ? 16.303 22.730 18.751 1.00 36.08 85 LEU A O 1
ATOM 656 N N . CYS A 1 108 ? 14.243 22.845 19.668 1.00 36.73 86 CYS A N 1
ATOM 657 C CA . CYS A 1 108 ? 14.668 23.365 20.961 1.00 38.64 86 CYS A CA 1
ATOM 658 C C . CYS A 1 108 ? 13.995 22.613 22.081 1.00 36.99 86 CYS A C 1
ATOM 659 O O . CYS A 1 108 ? 13.049 21.830 21.874 1.00 34.49 86 CYS A O 1
ATOM 662 N N . ARG A 1 109 ? 14.466 22.836 23.302 1.00 38.45 87 ARG A N 1
ATOM 663 C CA . ARG A 1 109 ? 13.847 22.194 24.411 1.00 33.85 87 ARG A CA 1
ATOM 664 C C . ARG A 1 109 ? 13.606 23.151 25.553 1.00 36.53 87 ARG A C 1
ATOM 665 O O . ARG A 1 109 ? 13.971 24.338 25.466 1.00 41.43 87 ARG A O 1
ATOM 673 N N . VAL A 1 110 ? 12.896 22.641 26.547 1.00 32.34 88 VAL A N 1
ATOM 674 C CA . VAL A 1 110 ? 12.535 23.380 27.772 1.00 37.97 88 VAL A CA 1
ATOM 675 C C . VAL A 1 110 ? 13.524 23.057 28.872 1.00 35.91 88 VAL A C 1
ATOM 676 O O . VAL A 1 110 ? 13.725 21.936 29.231 1.00 38.39 88 VAL A O 1
ATOM 680 N N . ILE A 1 111 ? 14.175 24.077 29.383 1.00 39.35 89 ILE A N 1
ATOM 681 C CA . ILE A 1 111 ? 15.138 23.923 30.460 1.00 41.19 89 ILE A CA 1
ATOM 682 C C . ILE A 1 111 ? 14.589 24.773 31.592 1.00 41.32 89 ILE A C 1
ATOM 683 O O . ILE A 1 111 ? 14.438 26.001 31.465 1.00 39.57 89 ILE A O 1
ATOM 688 N N . ASP A 1 112 ? 14.263 24.105 32.698 1.00 39.19 90 ASP A N 1
ATOM 689 C CA . ASP A 1 112 ? 13.492 24.729 33.748 1.00 41.40 90 ASP A CA 1
ATOM 690 C C . ASP A 1 112 ? 13.915 24.220 35.142 1.00 39.68 90 ASP A C 1
ATOM 691 O O . ASP A 1 112 ? 13.830 23.013 35.369 1.00 36.75 90 ASP A O 1
ATOM 696 N N . GLU A 1 113 ? 14.312 25.131 36.033 1.00 41.56 91 GLU A N 1
ATOM 697 C CA . GLU A 1 113 ? 14.782 24.769 37.370 1.00 43.97 91 GLU A CA 1
ATOM 698 C C . GLU A 1 113 ? 13.695 23.984 38.117 1.00 41.80 91 GLU A C 1
ATOM 699 O O . GLU A 1 113 ? 13.985 22.963 38.801 1.00 39.54 91 GLU A O 1
ATOM 705 N N . ASP A 1 114 ? 12.439 24.415 38.018 1.00 37.61 92 ASP A N 1
ATOM 706 C CA . ASP A 1 114 ? 11.372 23.706 38.733 1.00 39.90 92 ASP A CA 1
ATOM 707 C C . ASP A 1 114 ? 11.196 22.265 38.279 1.00 37.35 92 ASP A C 1
ATOM 708 O O . ASP A 1 114 ? 10.981 21.375 39.084 1.00 33.93 92 ASP A O 1
ATOM 713 N N . PHE A 1 115 ? 11.282 21.983 36.993 1.00 36.17 93 PHE A N 1
ATOM 714 C CA . PHE A 1 115 ? 11.249 20.608 36.550 1.00 35.64 93 PHE A CA 1
ATOM 715 C C . PHE A 1 115 ? 12.368 19.691 37.140 1.00 34.71 93 PHE A C 1
ATOM 716 O O . PHE A 1 115 ? 12.126 18.507 37.539 1.00 32.54 93 PHE A O 1
ATOM 724 N N . ARG A 1 116 ? 13.597 20.196 37.075 1.00 35.11 94 ARG A N 1
ATOM 725 C CA . ARG A 1 116 ? 14.763 19.381 37.527 1.00 38.48 94 ARG A CA 1
ATOM 726 C C . ARG A 1 116 ? 14.578 19.125 39.026 1.00 34.70 94 ARG A C 1
ATOM 727 O O . ARG A 1 116 ? 14.795 18.027 39.491 1.00 37.73 94 ARG A O 1
ATOM 732 N N . HIS A 1 117 ? 14.246 20.167 39.765 1.00 34.33 95 HIS A N 1
ATOM 733 C CA . HIS A 1 117 ? 13.917 20.008 41.220 1.00 35.26 95 HIS A CA 1
ATOM 734 C C . HIS A 1 117 ? 12.848 18.941 41.501 1.00 33.90 95 HIS A C 1
ATOM 735 O O . HIS A 1 117 ? 12.938 18.187 42.490 1.00 34.87 95 HIS A O 1
ATOM 742 N N . GLY A 1 118 ? 11.816 18.856 40.658 1.00 31.03 96 GLY A N 1
ATOM 743 C CA . GLY A 1 118 ? 10.821 17.806 40.764 1.00 28.85 96 GLY A CA 1
ATOM 744 C C . GLY A 1 118 ? 11.383 16.405 40.538 1.00 30.18 96 GLY A C 1
ATOM 745 O O . GLY A 1 118 ? 10.970 15.461 41.211 1.00 32.38 96 GLY A O 1
ATOM 754 N N . PHE A 1 120 ? 14.398 15.479 41.100 1.00 32.69 98 PHE A N 1
ATOM 755 C CA . PHE A 1 120 ? 15.139 15.217 42.350 1.00 31.44 98 PHE A CA 1
ATOM 756 C C . PHE A 1 120 ? 14.197 14.797 43.495 1.00 31.71 98 PHE A C 1
ATOM 757 O O . PHE A 1 120 ? 14.443 13.788 44.186 1.00 29.47 98 PHE A O 1
ATOM 765 N N . GLU A 1 121 ? 13.130 15.546 43.695 1.00 29.79 99 GLU A N 1
ATOM 766 C CA . GLU A 1 121 ? 12.175 15.162 44.711 1.00 30.80 99 GLU A CA 1
ATOM 767 C C . GLU A 1 121 ? 11.697 13.722 44.663 1.00 33.18 99 GLU A C 1
ATOM 768 O O . GLU A 1 121 ? 11.614 13.037 45.719 1.00 29.76 99 GLU A O 1
ATOM 774 N N . TYR A 1 122 ? 11.387 13.261 43.445 1.00 31.53 100 TYR A N 1
ATOM 775 C CA . TYR A 1 122 ? 10.909 11.924 43.194 1.00 32.37 100 TYR A CA 1
ATOM 776 C C . TYR A 1 122 ? 11.977 10.875 43.528 1.00 31.41 100 TYR A C 1
ATOM 777 O O . TYR A 1 122 ? 11.705 9.876 44.139 1.00 29.39 100 TYR A O 1
ATOM 786 N N . ALA A 1 123 ? 13.199 11.170 43.127 1.00 32.99 101 ALA A N 1
ATOM 787 C CA . ALA A 1 123 ? 14.314 10.287 43.364 1.00 31.67 101 ALA A CA 1
ATOM 788 C C . ALA A 1 123 ? 14.620 10.207 44.840 1.00 31.32 101 ALA A C 1
ATOM 789 O O . ALA A 1 123 ? 14.839 9.084 45.320 1.00 31.28 101 ALA A O 1
ATOM 791 N N . LEU A 1 124 ? 14.579 11.350 45.550 1.00 28.84 102 LEU A N 1
ATOM 792 C CA . LEU A 1 124 ? 14.784 11.404 46.988 1.00 31.60 102 LEU A CA 1
ATOM 793 C C . LEU A 1 124 ? 13.698 10.631 47.773 1.00 30.15 102 LEU A C 1
ATOM 794 O O . LEU A 1 124 ? 14.032 9.880 48.676 1.00 28.57 102 LEU A O 1
ATOM 799 N N . TRP A 1 125 ? 12.412 10.815 47.421 1.00 29.62 103 TRP A N 1
ATOM 800 C CA . TRP A 1 125 ? 11.354 10.015 48.031 1.00 28.93 103 TRP A CA 1
ATOM 801 C C . TRP A 1 125 ? 11.663 8.547 47.879 1.00 30.00 103 TRP A C 1
ATOM 802 O O . TRP A 1 125 ? 11.698 7.790 48.859 1.00 27.95 103 TRP A O 1
ATOM 813 N N . SER A 1 126 ? 12.068 8.178 46.674 1.00 29.40 104 SER A N 1
ATOM 814 C CA . SER A 1 126 ? 12.308 6.779 46.400 1.00 30.94 104 SER A CA 1
ATOM 815 C C . SER A 1 126 ? 13.532 6.220 47.091 1.00 28.71 104 SER A C 1
ATOM 816 O O . SER A 1 126 ? 13.484 5.104 47.532 1.00 32.76 104 SER A O 1
ATOM 819 N N . VAL A 1 127 ? 14.595 7.014 47.239 1.00 27.46 105 VAL A N 1
ATOM 820 C CA . VAL A 1 127 ? 15.777 6.601 47.926 1.00 28.85 105 VAL A CA 1
ATOM 821 C C . VAL A 1 127 ? 15.384 6.382 49.376 1.00 29.02 105 VAL A C 1
ATOM 822 O O . VAL A 1 127 ? 15.703 5.359 49.961 1.00 29.81 105 VAL A O 1
ATOM 826 N N . LEU A 1 128 ? 14.668 7.357 49.946 1.00 27.45 106 LEU A N 1
ATOM 827 C CA . LEU A 1 128 ? 14.279 7.269 51.350 1.00 30.66 106 LEU A CA 1
ATOM 828 C C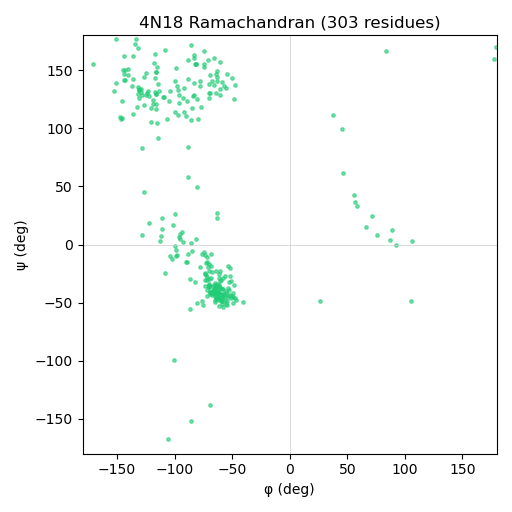 . LEU A 1 128 ? 13.386 6.069 51.723 1.00 29.07 106 LEU A C 1
ATOM 829 O O . LEU A 1 128 ? 13.543 5.417 52.762 1.00 31.51 106 LEU A O 1
ATOM 834 N N . TRP A 1 129 ? 12.395 5.874 50.891 1.00 30.11 107 TRP A N 1
ATOM 835 C CA . TRP A 1 129 ? 11.490 4.730 50.932 1.00 30.88 107 TRP A CA 1
ATOM 836 C C . TRP A 1 129 ? 12.220 3.422 51.236 1.00 31.95 107 TRP A C 1
ATOM 837 O O . TRP A 1 129 ? 11.805 2.625 52.145 1.00 30.14 107 TRP A O 1
ATOM 848 N N . PHE A 1 130 ? 13.323 3.183 50.489 1.00 32.55 108 PHE A N 1
ATOM 849 C CA . PHE A 1 130 ? 14.184 2.008 50.707 1.00 31.93 108 PHE A CA 1
ATOM 850 C C . PHE A 1 130 ? 15.191 2.170 51.868 1.00 34.84 108 PHE A C 1
ATOM 851 O O . PHE A 1 130 ? 15.275 1.328 52.775 1.00 33.65 108 PHE A O 1
ATOM 859 N N . GLN A 1 131 ? 15.947 3.263 51.887 1.00 35.75 109 GLN A N 1
ATOM 860 C CA . GLN A 1 131 ? 17.008 3.434 52.918 1.00 35.60 109 GLN A CA 1
ATOM 861 C C . GLN A 1 131 ? 16.455 3.334 54.315 1.00 35.84 109 GLN A C 1
ATOM 862 O O . GLN A 1 131 ? 17.019 2.652 55.122 1.00 35.02 109 GLN A O 1
ATOM 868 N N . ARG A 1 132 ? 15.335 3.999 54.545 1.00 35.21 110 ARG A N 1
ATOM 869 C CA . ARG A 1 132 ? 14.678 4.087 55.858 1.00 36.36 110 ARG A CA 1
ATOM 870 C C . ARG A 1 132 ? 13.571 3.077 56.050 1.00 37.05 110 ARG A C 1
ATOM 871 O O . ARG A 1 132 ? 12.885 3.076 57.079 1.00 38.89 110 ARG A O 1
ATOM 879 N N . HIS A 1 133 ? 13.414 2.164 55.093 1.00 38.31 111 HIS A N 1
ATOM 880 C CA . HIS A 1 133 ? 12.426 1.093 55.236 1.00 38.75 111 HIS A CA 1
ATOM 881 C C . HIS A 1 133 ? 10.972 1.500 55.426 1.00 37.74 111 HIS A C 1
ATOM 882 O O . HIS A 1 133 ? 10.184 0.736 56.016 1.00 35.98 111 HIS A O 1
ATOM 889 N N . PHE A 1 134 ? 10.581 2.602 54.827 1.00 35.59 112 PHE A N 1
ATOM 890 C CA . PHE A 1 134 ? 9.183 2.926 54.726 1.00 35.43 112 PHE A CA 1
ATOM 891 C C . PHE A 1 134 ? 8.490 1.838 53.919 1.00 35.98 112 PHE A C 1
ATOM 892 O O . PHE A 1 134 ? 7.318 1.610 54.086 1.00 35.87 112 PHE A O 1
ATOM 900 N N . ASP A 1 135 ? 9.210 1.198 53.013 1.00 38.72 113 ASP A N 1
ATOM 901 C CA . ASP A 1 135 ? 8.600 0.133 52.224 1.00 38.42 113 ASP A CA 1
ATOM 902 C C . ASP A 1 135 ? 8.145 -1.018 53.097 1.00 39.40 113 ASP A C 1
ATOM 903 O O . ASP A 1 135 ? 7.043 -1.475 52.965 1.00 40.75 113 ASP A O 1
ATOM 908 N N . ARG A 1 136 ? 8.990 -1.426 54.019 1.00 40.46 114 ARG A N 1
ATOM 909 C CA . ARG A 1 136 ? 8.656 -2.459 54.983 1.00 42.20 114 ARG A CA 1
ATOM 910 C C . ARG A 1 136 ? 7.558 -2.060 55.951 1.00 42.43 114 ARG A C 1
ATOM 911 O O . ARG A 1 136 ? 6.708 -2.852 56.277 1.00 39.62 114 ARG A O 1
ATOM 919 N N . ALA A 1 137 ? 7.603 -0.821 56.412 1.00 41.85 115 ALA A N 1
ATOM 920 C CA . ALA A 1 137 ? 6.566 -0.274 57.272 1.00 41.94 115 ALA A CA 1
ATOM 921 C C . ALA A 1 137 ? 5.198 -0.313 56.590 1.00 42.53 115 ALA A C 1
ATOM 922 O O . ALA A 1 137 ? 4.201 -0.754 57.190 1.00 43.19 115 ALA A O 1
ATOM 924 N N . LEU A 1 138 ? 5.122 0.111 55.337 1.00 39.00 116 LEU A N 1
ATOM 925 C CA . LEU A 1 138 ? 3.823 0.164 54.687 1.00 41.70 116 LEU A CA 1
ATOM 926 C C . LEU A 1 138 ? 3.345 -1.272 54.465 1.00 43.81 116 LEU A C 1
ATOM 927 O O . LEU A 1 138 ? 2.213 -1.567 54.809 1.00 45.06 116 LEU A O 1
ATOM 932 N N . ALA A 1 139 ? 4.230 -2.189 54.062 1.00 45.16 117 ALA A N 1
ATOM 933 C CA . ALA A 1 139 ? 3.843 -3.580 53.902 1.00 48.40 117 ALA A CA 1
ATOM 934 C C . ALA A 1 139 ? 3.315 -4.219 55.227 1.00 49.63 117 ALA A C 1
ATOM 935 O O . ALA A 1 139 ? 2.310 -4.918 55.218 1.00 47.53 117 ALA A O 1
ATOM 937 N N . HIS A 1 140 ? 3.984 -3.944 56.345 1.00 49.62 118 HIS A N 1
ATOM 938 C CA . HIS A 1 140 ? 3.670 -4.527 57.639 1.00 50.47 118 HIS A CA 1
ATOM 939 C C . HIS A 1 140 ? 2.403 -3.939 58.218 1.00 49.55 118 HIS A C 1
ATOM 940 O O . HIS A 1 140 ? 1.772 -4.545 59.123 1.00 52.32 118 HIS A O 1
ATOM 947 N N . GLN A 1 141 ? 2.110 -2.729 57.779 1.00 46.45 119 GLN A N 1
ATOM 948 C CA . GLN A 1 141 ? 0.914 -2.027 58.179 1.00 52.37 119 GLN A CA 1
ATOM 949 C C . GLN A 1 141 ? -0.349 -2.743 57.719 1.00 55.78 119 GLN A C 1
ATOM 950 O O . GLN A 1 141 ? -1.379 -2.692 58.393 1.00 55.91 119 GLN A O 1
ATOM 956 N N . ARG A 1 142 ? -0.254 -3.379 56.564 1.00 59.07 120 ARG A N 1
ATOM 957 C CA . ARG A 1 142 ? -1.353 -4.164 56.027 1.00 62.27 120 ARG A CA 1
ATOM 958 C C . ARG A 1 142 ? -1.753 -5.328 56.914 1.00 58.66 120 ARG A C 1
ATOM 959 O O . ARG A 1 142 ? -2.899 -5.755 56.836 1.00 54.64 120 ARG A O 1
ATOM 967 N N . THR A 1 143 ? -0.817 -5.826 57.727 1.00 56.06 121 THR A N 1
ATOM 968 C CA . THR A 1 143 ? -1.071 -6.942 58.656 1.00 59.27 121 THR A CA 1
ATOM 969 C C . THR A 1 143 ? -1.028 -6.507 60.129 1.00 60.90 121 THR A C 1
ATOM 970 O O . THR A 1 143 ? -1.080 -7.341 61.030 1.00 62.18 121 THR A O 1
ATOM 974 N N . GLN A 1 144 ? -0.929 -5.198 60.362 1.00 57.66 122 GLN A N 1
ATOM 975 C CA . GLN A 1 144 ? -0.760 -4.651 61.718 1.00 58.38 122 GLN A CA 1
ATOM 976 C C . GLN A 1 144 ? 0.474 -5.244 62.408 1.00 57.12 122 GLN A C 1
ATOM 977 O O . GLN A 1 144 ? 0.454 -5.542 63.611 1.00 54.01 122 GLN A O 1
ATOM 983 N N . THR A 1 145 ? 1.533 -5.467 61.643 1.00 51.12 123 THR A N 1
ATOM 984 C CA . THR A 1 145 ? 2.789 -5.937 62.207 1.00 53.01 123 THR A CA 1
ATOM 985 C C . THR A 1 145 ? 3.717 -4.731 62.557 1.00 52.15 123 THR A C 1
ATOM 986 O O . THR A 1 145 ? 3.962 -3.848 61.705 1.00 50.78 123 THR A O 1
ATOM 990 N N . TRP A 1 146 ? 4.176 -4.684 63.818 1.00 51.51 124 TRP A N 1
ATOM 991 C CA . TRP A 1 146 ? 5.126 -3.677 64.331 1.00 54.88 124 TRP A CA 1
ATOM 992 C C . TRP A 1 146 ? 6.525 -4.284 64.282 1.00 57.89 124 TRP A C 1
ATOM 993 O O . TRP A 1 146 ? 6.810 -5.242 64.997 1.00 54.95 124 TRP A O 1
ATOM 1004 N N . LYS A 1 147 ? 7.382 -3.765 63.404 1.00 55.17 125 LYS A N 1
ATOM 1005 C CA . LYS A 1 147 ? 8.720 -4.293 63.287 1.00 57.62 125 LYS A CA 1
ATOM 1006 C C . LYS A 1 147 ? 9.723 -3.218 62.942 1.00 55.70 125 LYS A C 1
ATOM 1007 O O . LYS A 1 147 ? 9.775 -2.740 61.800 1.00 54.81 125 LYS A O 1
ATOM 1013 N N . LEU A 1 148 ? 10.546 -2.868 63.931 1.00 55.27 126 LEU A N 1
ATOM 1014 C CA . LEU A 1 148 ? 11.627 -1.903 63.738 1.00 54.25 126 LEU A CA 1
ATOM 1015 C C . LEU A 1 148 ? 12.787 -2.611 63.034 1.00 54.91 126 LEU A C 1
ATOM 1016 O O . LEU A 1 148 ? 13.086 -3.761 63.315 1.00 59.52 126 LEU A O 1
ATOM 1021 N N . TYR A 1 149 ? 13.426 -1.929 62.114 1.00 52.84 127 TYR A N 1
ATOM 1022 C CA . TYR A 1 149 ? 14.641 -2.450 61.490 1.00 56.00 127 TYR A CA 1
ATOM 1023 C C . TYR A 1 149 ? 15.773 -1.529 61.829 1.00 53.90 127 TYR A C 1
ATOM 1024 O O . TYR A 1 149 ? 15.540 -0.407 62.301 1.00 51.65 127 TYR A O 1
ATOM 1033 N N . PRO A 1 150 ? 17.011 -2.007 61.629 1.00 58.30 128 PRO A N 1
ATOM 1034 C CA . PRO A 1 150 ? 18.166 -1.159 61.817 1.00 57.60 128 PRO A CA 1
ATOM 1035 C C . PRO A 1 150 ? 18.090 0.108 61.004 1.00 50.52 128 PRO A C 1
ATOM 1036 O O . PRO A 1 150 ? 17.512 0.122 59.897 1.00 48.57 128 PRO A O 1
ATOM 1040 N N . GLN A 1 151 ? 18.660 1.169 61.582 1.00 47.17 129 GLN A N 1
ATOM 1041 C CA . GLN A 1 151 ? 18.671 2.471 60.967 1.00 42.69 129 GLN A CA 1
ATOM 1042 C C . GLN A 1 151 ? 19.959 2.585 60.152 1.00 45.42 129 GLN A C 1
ATOM 1043 O O . GLN A 1 151 ? 21.023 2.280 60.622 1.00 46.92 129 GLN A O 1
ATOM 1049 N N . ARG A 1 152 ? 19.816 3.087 58.944 1.00 43.43 130 ARG A N 1
ATOM 1050 C CA . ARG A 1 152 ? 20.853 3.108 57.934 1.00 44.40 130 ARG A CA 1
ATOM 1051 C C . ARG A 1 152 ? 21.200 4.555 57.613 1.00 41.66 130 ARG A C 1
ATOM 1052 O O . ARG A 1 152 ? 20.358 5.352 57.159 1.00 40.08 130 ARG A O 1
ATOM 1066 N N . ALA A 1 153 ? 22.439 4.945 57.898 1.00 40.32 131 ALA A N 1
ATOM 1067 C CA . ALA A 1 153 ? 22.836 6.326 57.665 1.00 40.19 131 ALA A CA 1
ATOM 1068 C C . ALA A 1 153 ? 23.012 6.555 56.174 1.00 41.91 131 ALA A C 1
ATOM 1069 O O . ALA A 1 153 ? 23.354 5.631 55.466 1.00 39.31 131 ALA A O 1
ATOM 1071 N N . ALA A 1 154 ? 22.814 7.794 55.722 1.00 41.59 132 ALA A N 1
ATOM 1072 C CA . ALA A 1 154 ? 22.990 8.160 54.348 1.00 39.63 132 ALA A CA 1
ATOM 1073 C C . ALA A 1 154 ? 24.375 7.770 53.839 1.00 40.39 132 ALA A C 1
ATOM 1074 O O . ALA A 1 154 ? 24.479 7.300 52.721 1.00 32.37 132 ALA A O 1
ATOM 1076 N N . ALA A 1 155 ? 25.437 7.886 54.652 1.00 40.76 133 ALA A N 1
ATOM 1077 C CA . ALA A 1 155 ? 26.777 7.497 54.102 1.00 41.35 133 ALA A CA 1
ATOM 1078 C C . ALA A 1 155 ? 26.900 6.001 53.890 1.00 40.72 133 ALA A C 1
ATOM 1079 O O . ALA A 1 155 ? 27.808 5.531 53.231 1.00 40.38 133 ALA A O 1
ATOM 1081 N N . ASP A 1 156 ? 26.020 5.248 54.503 1.00 40.44 134 ASP A N 1
ATOM 1082 C CA . ASP A 1 156 ? 26.017 3.806 54.346 1.00 42.97 134 ASP A CA 1
ATOM 1083 C C . ASP A 1 156 ? 24.936 3.349 53.382 1.00 40.45 134 ASP A C 1
ATOM 1084 O O . ASP A 1 156 ? 24.605 2.179 53.375 1.00 41.64 134 ASP A O 1
ATOM 1089 N N . PHE A 1 157 ? 24.392 4.258 52.577 1.00 38.11 135 PHE A N 1
ATOM 1090 C CA . PHE A 1 157 ? 23.473 3.899 51.450 1.00 33.97 135 PHE A CA 1
ATOM 1091 C C . PHE A 1 157 ? 24.057 4.397 50.116 1.00 32.66 135 PHE A C 1
ATOM 1092 O O . PHE A 1 157 ? 24.034 5.606 49.828 1.00 33.04 135 PHE A O 1
ATOM 1100 N N . HIS A 1 158 ? 24.572 3.460 49.345 1.00 31.66 136 HIS A N 1
ATOM 1101 C CA . HIS A 1 158 ? 25.290 3.775 48.134 1.00 33.81 136 HIS A CA 1
ATOM 1102 C C . HIS A 1 158 ? 24.301 3.822 46.981 1.00 33.41 136 HIS A C 1
ATOM 1103 O O . HIS A 1 158 ? 23.774 2.805 46.558 1.00 36.01 136 HIS A O 1
ATOM 1110 N N . ILE A 1 159 ? 24.077 5.007 46.477 1.00 35.05 137 ILE A N 1
ATOM 1111 C CA . ILE A 1 159 ? 23.162 5.221 45.329 1.00 34.92 137 ILE A CA 1
ATOM 1112 C C . ILE A 1 159 ? 23.929 5.469 44.050 1.00 36.05 137 ILE A C 1
ATOM 1113 O O . ILE A 1 159 ? 24.834 6.271 44.046 1.00 32.63 137 ILE A O 1
ATOM 1118 N N . GLY A 1 160 ? 23.545 4.768 42.970 1.00 29.81 138 GLY A N 1
ATOM 1119 C CA . GLY A 1 160 ? 24.167 4.939 41.635 1.00 27.26 138 GLY A CA 1
ATOM 1120 C C . GLY A 1 160 ? 23.162 5.626 40.704 1.00 28.51 138 GLY A C 1
ATOM 1121 O O . GLY A 1 160 ? 22.035 5.202 40.538 1.00 33.71 138 GLY A O 1
ATOM 1122 N N . ILE A 1 161 ? 23.569 6.698 40.091 1.00 30.84 139 ILE A N 1
ATOM 1123 C CA . ILE A 1 161 ? 22.737 7.389 39.089 1.00 31.52 139 ILE A CA 1
ATOM 1124 C C . ILE A 1 161 ? 23.317 7.084 37.707 1.00 31.90 139 ILE A C 1
ATOM 1125 O O . ILE A 1 161 ? 24.480 7.417 37.410 1.00 29.68 139 ILE A O 1
ATOM 1138 N N . GLY A 1 163 ? 23.257 8.038 33.963 1.00 37.01 141 GLY A N 1
ATOM 1139 C CA . GLY A 1 163 ? 22.834 9.162 33.155 1.00 35.86 141 GLY A CA 1
ATOM 1140 C C . GLY A 1 163 ? 23.163 10.429 33.934 1.00 41.59 141 GLY A C 1
ATOM 1141 O O . GLY A 1 163 ? 22.572 10.701 34.959 1.00 41.90 141 GLY A O 1
ATOM 1142 N N . LEU A 1 164 ? 24.128 11.212 33.448 1.00 44.64 142 LEU A N 1
ATOM 1143 C CA . LEU A 1 164 ? 24.611 12.358 34.206 1.00 42.63 142 LEU A CA 1
ATOM 1144 C C . LEU A 1 164 ? 24.553 13.643 33.369 1.00 46.47 142 LEU A C 1
ATOM 1145 O O . LEU A 1 164 ? 25.486 14.428 33.388 1.00 44.24 142 LEU A O 1
ATOM 1150 N N . GLY A 1 165 ? 23.445 13.852 32.672 1.00 49.08 143 GLY A N 1
ATOM 1151 C CA . GLY A 1 165 ? 23.201 15.090 31.929 1.00 50.76 143 GLY A CA 1
ATOM 1152 C C . GLY A 1 165 ? 22.598 16.127 32.859 1.00 51.00 143 GLY A C 1
ATOM 1153 O O . GLY A 1 165 ? 22.798 16.106 34.095 1.00 42.48 143 GLY A O 1
ATOM 1154 N N . GLU A 1 166 ? 21.823 17.027 32.272 1.00 47.59 144 GLU A N 1
ATOM 1155 C CA . GLU A 1 166 ? 21.244 18.121 33.044 1.00 50.68 144 GLU A CA 1
ATOM 1156 C C . GLU A 1 166 ? 20.572 17.564 34.307 1.00 46.34 144 GLU A C 1
ATOM 1157 O O . GLU A 1 166 ? 20.751 18.110 35.417 1.00 47.48 144 GLU A O 1
ATOM 1167 N N . ILE A 1 167 ? 19.810 16.477 34.152 1.00 45.06 145 ILE A N 1
ATOM 1168 C CA . ILE A 1 167 ? 18.942 16.046 35.255 1.00 40.96 145 ILE A CA 1
ATOM 1169 C C . ILE A 1 167 ? 19.739 15.149 36.169 1.00 38.08 145 ILE A C 1
ATOM 1170 O O . ILE A 1 167 ? 19.830 15.412 37.371 1.00 36.93 145 ILE A O 1
ATOM 1175 N N . GLY A 1 168 ? 20.311 14.090 35.613 1.00 33.89 146 GLY A N 1
ATOM 1176 C CA . GLY A 1 168 ? 21.059 13.125 36.394 1.00 36.88 146 GLY A CA 1
ATOM 1177 C C . GLY A 1 168 ? 22.182 13.738 37.219 1.00 36.12 146 GLY A C 1
ATOM 1178 O O . GLY A 1 168 ? 22.403 13.359 38.343 1.00 33.95 146 GLY A O 1
ATOM 1179 N N . GLY A 1 169 ? 22.887 14.699 36.636 1.00 37.40 147 GLY A N 1
ATOM 1180 C CA . GLY A 1 169 ? 24.016 15.329 37.330 1.00 37.13 147 GLY A CA 1
ATOM 1181 C C . GLY A 1 169 ? 23.593 16.176 38.481 1.00 36.19 147 GLY A C 1
ATOM 1182 O O . GLY A 1 169 ? 24.232 16.182 39.561 1.00 33.86 147 GLY A O 1
ATOM 1183 N N . TYR A 1 170 ? 22.522 16.903 38.261 1.00 33.12 148 TYR A N 1
ATOM 1184 C CA . TYR A 1 170 ? 21.846 17.624 39.325 1.00 35.95 148 TYR A CA 1
ATOM 1185 C C . TYR A 1 170 ? 21.447 16.706 40.515 1.00 32.19 148 TYR A C 1
ATOM 1186 O O . TYR A 1 170 ? 21.772 17.007 41.642 1.00 30.98 148 TYR A O 1
ATOM 1195 N N . ILE A 1 171 ? 20.758 15.616 40.237 1.00 30.57 149 ILE A N 1
ATOM 1196 C CA . ILE A 1 171 ? 20.274 14.686 41.281 1.00 31.38 149 ILE A CA 1
ATOM 1197 C C . ILE A 1 171 ? 21.470 14.116 42.058 1.00 30.90 149 ILE A C 1
ATOM 1198 O O . ILE A 1 171 ? 21.468 14.056 43.293 1.00 33.82 149 ILE A O 1
ATOM 1203 N N . ALA A 1 172 ? 22.502 13.691 41.303 1.00 30.71 150 ALA A N 1
ATOM 1204 C CA . ALA A 1 172 ? 23.698 13.137 41.911 1.00 30.05 150 ALA A CA 1
ATOM 1205 C C . ALA A 1 172 ? 24.385 14.118 42.866 1.00 30.04 150 ALA A C 1
ATOM 1206 O O . ALA A 1 172 ? 24.724 13.775 43.988 1.00 31.52 150 ALA A O 1
ATOM 1208 N N . ASP A 1 173 ? 24.518 15.341 42.434 1.00 33.19 151 ASP A N 1
ATOM 1209 C CA . ASP A 1 173 ? 25.083 16.386 43.246 1.00 36.82 151 ASP A CA 1
ATOM 1210 C C . ASP A 1 173 ? 24.242 16.678 44.494 1.00 35.94 151 ASP A C 1
ATOM 1211 O O . ASP A 1 173 ? 24.784 16.828 45.579 1.00 36.45 151 ASP A O 1
ATOM 1216 N N . GLN A 1 174 ? 22.920 16.735 44.343 1.00 35.74 152 GLN A N 1
ATOM 1217 C CA . GLN A 1 174 ? 22.048 17.042 45.473 1.00 36.65 152 GLN A CA 1
ATOM 1218 C C . GLN A 1 174 ? 22.008 15.896 46.500 1.00 36.08 152 GLN A C 1
ATOM 1219 O O . GLN A 1 174 ? 21.933 16.124 47.716 1.00 34.27 152 GLN A O 1
ATOM 1225 N N . LEU A 1 175 ? 22.067 14.663 46.009 1.00 33.91 153 LEU A N 1
ATOM 1226 C CA . LEU A 1 175 ? 22.151 13.534 46.897 1.00 33.49 153 LEU A CA 1
ATOM 1227 C C . LEU A 1 175 ? 23.452 13.532 47.690 1.00 35.48 153 LEU A C 1
ATOM 1228 O O . LEU A 1 175 ? 23.452 13.242 48.915 1.00 35.51 153 LEU A O 1
ATOM 1233 N N . ALA A 1 176 ? 24.544 13.946 47.050 1.00 35.05 154 ALA A N 1
ATOM 1234 C CA . ALA A 1 176 ? 25.827 13.909 47.661 1.00 33.47 154 ALA A CA 1
ATOM 1235 C C . ALA A 1 176 ? 25.853 14.966 48.739 1.00 37.70 154 ALA A C 1
ATOM 1236 O O . ALA A 1 176 ? 26.490 14.748 49.765 1.00 34.98 154 ALA A O 1
ATOM 1238 N N . ARG A 1 177 ? 25.148 16.089 48.489 1.00 37.57 155 ARG A N 1
ATOM 1239 C CA . ARG A 1 177 ? 25.021 17.182 49.426 1.00 35.83 155 ARG A CA 1
ATOM 1240 C C . ARG A 1 177 ? 24.263 16.818 50.695 1.00 36.88 155 ARG A C 1
ATOM 1241 O O . ARG A 1 177 ? 24.639 17.324 51.730 1.00 35.50 155 ARG A O 1
ATOM 1249 N N . LEU A 1 178 ? 23.287 15.924 50.611 1.00 32.56 156 LEU A N 1
ATOM 1250 C CA . LEU A 1 178 ? 22.603 15.325 51.778 1.00 37.75 156 LEU A CA 1
ATOM 1251 C C . LEU A 1 178 ? 23.366 14.264 52.531 1.00 38.23 156 LEU A C 1
ATOM 1252 O O . LEU A 1 178 ? 22.881 13.760 53.544 1.00 40.94 156 LEU A O 1
ATOM 1257 N N . GLY A 1 179 ? 24.497 13.839 51.997 1.00 35.69 157 GLY A N 1
ATOM 1258 C CA . GLY A 1 179 ? 25.371 12.940 52.703 1.00 39.74 157 GLY A CA 1
ATOM 1259 C C . GLY A 1 179 ? 25.361 11.513 52.192 1.00 36.50 157 GLY A C 1
ATOM 1260 O O . GLY A 1 179 ? 26.020 10.696 52.766 1.00 36.78 157 GLY A O 1
ATOM 1261 N N . TYR A 1 180 ? 24.618 11.227 51.129 1.00 37.04 158 TYR A N 1
ATOM 1262 C CA . TYR A 1 180 ? 24.683 9.898 50.513 1.00 32.85 158 TYR A CA 1
ATOM 1263 C C . TYR A 1 180 ? 26.071 9.565 49.930 1.00 33.85 158 TYR A C 1
ATOM 1264 O O . TYR A 1 180 ? 26.871 10.449 49.507 1.00 32.51 158 TYR A O 1
ATOM 1273 N N . ARG A 1 181 ? 26.391 8.285 49.945 1.00 32.97 159 ARG A N 1
ATOM 1274 C CA . ARG A 1 181 ? 27.464 7.766 49.112 1.00 34.16 159 ARG A CA 1
ATOM 1275 C C . ARG A 1 181 ? 26.890 7.675 47.670 1.00 31.69 159 ARG A C 1
ATOM 1276 O O . ARG A 1 181 ? 25.937 6.948 47.451 1.00 30.20 159 ARG A O 1
ATOM 1284 N N . VAL A 1 182 ? 27.472 8.416 46.724 1.00 29.09 160 VAL A N 1
ATOM 1285 C CA . VAL A 1 182 ? 26.877 8.549 45.390 1.00 29.94 160 VAL A CA 1
ATOM 1286 C C . VAL A 1 182 ? 27.946 8.237 44.342 1.00 29.84 160 VAL A C 1
ATOM 1287 O O . VAL A 1 182 ? 29.127 8.753 44.388 1.00 28.34 160 VAL A O 1
ATOM 1291 N N . SER A 1 183 ? 27.511 7.389 43.432 1.00 29.89 161 SER A N 1
ATOM 1292 C CA . SER A 1 183 ? 28.288 7.015 42.252 1.00 29.72 161 SER A CA 1
ATOM 1293 C C . SER A 1 183 ? 27.468 7.473 41.057 1.00 30.90 161 SER A C 1
ATOM 1294 O O . SER A 1 183 ? 26.236 7.583 41.121 1.00 29.30 161 SER A O 1
ATOM 1297 N N . GLY A 1 184 ? 28.144 7.698 39.946 1.00 30.74 162 GLY A N 1
ATOM 1298 C CA . GLY A 1 184 ? 27.426 8.108 38.754 1.00 28.48 162 GLY A CA 1
ATOM 1299 C C . GLY A 1 184 ? 28.015 7.437 37.545 1.00 30.78 162 GLY A C 1
ATOM 1300 O O . GLY A 1 184 ? 29.199 7.103 37.546 1.00 33.72 162 GLY A O 1
ATOM 1301 N N . TRP A 1 185 ? 27.192 7.208 36.511 1.00 29.13 163 TRP A N 1
ATOM 1302 C CA . TRP A 1 185 ? 27.664 6.520 35.337 1.00 31.72 163 TRP A CA 1
ATOM 1303 C C . TRP A 1 185 ? 27.237 7.313 34.134 1.00 31.20 163 TRP A C 1
ATOM 1304 O O . TRP A 1 185 ? 26.126 7.758 34.045 1.00 33.89 163 TRP A O 1
ATOM 1315 N N . SER A 1 186 ? 28.135 7.490 33.186 1.00 35.58 164 SER A N 1
ATOM 1316 C CA . SER A 1 186 ? 27.774 8.176 31.928 1.00 35.98 164 SER A CA 1
ATOM 1317 C C . SER A 1 186 ? 28.521 7.527 30.790 1.00 41.19 164 SER A C 1
ATOM 1318 O O . SER A 1 186 ? 29.517 6.812 31.008 1.00 36.04 164 SER A O 1
ATOM 1321 N N . ARG A 1 187 ? 28.020 7.795 29.589 1.00 43.37 165 ARG A N 1
ATOM 1322 C CA . ARG A 1 187 ? 28.694 7.405 28.345 1.00 51.31 165 ARG A CA 1
ATOM 1323 C C . ARG A 1 187 ? 29.881 8.315 28.138 1.00 49.12 165 ARG A C 1
ATOM 1324 O O . ARG A 1 187 ? 30.901 7.875 27.683 1.00 52.43 165 ARG A O 1
ATOM 1332 N N . SER A 1 188 ? 29.770 9.576 28.509 1.00 49.94 166 SER A N 1
ATOM 1333 C CA . SER A 1 188 ? 30.911 10.464 28.332 1.00 55.27 166 SER A CA 1
ATOM 1334 C C . SER A 1 188 ? 31.596 10.860 29.650 1.00 53.41 166 SER A C 1
ATOM 1335 O O . SER A 1 188 ? 31.101 10.614 30.765 1.00 50.70 166 SER A O 1
ATOM 1338 N N . GLU A 1 189 ? 32.767 11.436 29.523 1.00 51.02 167 GLU A N 1
ATOM 1339 C CA . GLU A 1 189 ? 33.466 11.955 30.679 1.00 57.72 167 GLU A CA 1
ATOM 1340 C C . GLU A 1 189 ? 32.581 12.956 31.441 1.00 56.44 167 GLU A C 1
ATOM 1341 O O . GLU A 1 189 ? 31.859 13.751 30.850 1.00 54.71 167 GLU A O 1
ATOM 1347 N N . LYS A 1 190 ? 32.558 12.809 32.753 1.00 53.54 168 LYS A N 1
ATOM 1348 C CA . LYS A 1 190 ? 31.885 13.737 33.673 1.00 54.12 168 LYS A CA 1
ATOM 1349 C C . LYS A 1 190 ? 32.767 13.784 34.928 1.00 56.27 168 LYS A C 1
ATOM 1350 O O . LYS A 1 190 ? 33.419 12.793 35.333 1.00 54.93 168 LYS A O 1
ATOM 1356 N N . GLN A 1 191 ? 32.786 14.946 35.553 1.00 58.30 169 GLN A N 1
ATOM 1357 C CA . GLN A 1 191 ? 33.490 15.125 36.796 1.00 58.36 169 GLN A CA 1
ATOM 1358 C C . GLN A 1 191 ? 32.446 15.847 37.636 1.00 58.97 169 GLN A C 1
ATOM 1359 O O . GLN A 1 191 ? 31.954 16.912 37.238 1.00 66.36 169 GLN A O 1
ATOM 1362 N N . LEU A 1 192 ? 32.037 15.241 38.736 1.00 44.02 170 LEU A N 1
ATOM 1363 C CA . LEU A 1 192 ? 31.069 15.863 39.624 1.00 41.48 170 LEU A CA 1
ATOM 1364 C C . LEU A 1 192 ? 31.671 15.746 41.030 1.00 40.76 170 LEU A C 1
ATOM 1365 O O . LEU A 1 192 ? 32.020 14.642 41.451 1.00 38.14 170 LEU A O 1
ATOM 1370 N N . ALA A 1 193 ? 31.784 16.859 41.731 1.00 39.86 171 ALA A N 1
ATOM 1371 C CA . ALA A 1 193 ? 32.382 16.878 43.090 1.00 39.95 171 ALA A CA 1
ATOM 1372 C C . ALA A 1 193 ? 31.544 16.069 44.023 1.00 37.13 171 ALA A C 1
ATOM 1373 O O . ALA A 1 193 ? 30.324 16.205 44.057 1.00 37.17 171 ALA A O 1
ATOM 1375 N N . GLY A 1 194 ? 32.180 15.181 44.767 1.00 36.55 172 GLY A N 1
ATOM 1376 C CA . GLY A 1 194 ? 31.469 14.390 45.798 1.00 35.38 172 GLY A CA 1
ATOM 1377 C C . GLY A 1 194 ? 30.821 13.115 45.315 1.00 32.77 172 GLY A C 1
ATOM 1378 O O . GLY A 1 194 ? 30.145 12.454 46.107 1.00 32.14 172 GLY A O 1
ATOM 1379 N N . VAL A 1 195 ? 31.023 12.777 44.027 1.00 33.35 173 VAL A N 1
ATOM 1380 C CA . VAL A 1 195 ? 30.403 11.661 43.308 1.00 31.90 173 VAL A CA 1
ATOM 1381 C C . VAL A 1 195 ? 31.482 10.834 42.612 1.00 32.96 173 VAL A C 1
ATOM 1382 O O . VAL A 1 195 ? 32.383 11.381 41.976 1.00 35.27 173 VAL A O 1
ATOM 1386 N N . THR A 1 196 ? 31.410 9.525 42.738 1.00 32.15 174 THR A N 1
ATOM 1387 C CA . THR A 1 196 ? 32.378 8.660 42.119 1.00 35.42 174 THR A CA 1
ATOM 1388 C C . THR A 1 196 ? 31.866 8.426 40.694 1.00 36.19 174 THR A C 1
ATOM 1389 O O . THR A 1 196 ? 30.924 7.711 40.513 1.00 34.78 174 THR A O 1
ATOM 1393 N N . CYS A 1 197 ? 32.518 9.038 39.721 1.00 36.07 175 CYS A N 1
ATOM 1394 C CA . CYS A 1 197 ? 32.055 8.998 38.325 1.00 36.75 175 CYS A CA 1
ATOM 1395 C C . CYS A 1 197 ? 32.725 7.924 37.481 1.00 38.59 175 CYS A C 1
ATOM 1396 O O . CYS A 1 197 ? 33.958 7.812 37.450 1.00 38.30 175 CYS A O 1
ATOM 1399 N N . TYR A 1 198 ? 31.897 7.130 36.806 1.00 36.41 176 TYR A N 1
ATOM 1400 C CA . TYR A 1 198 ? 32.338 6.055 35.933 1.00 39.22 176 TYR A CA 1
ATOM 1401 C C . TYR A 1 198 ? 31.895 6.374 34.506 1.00 40.76 176 TYR A C 1
ATOM 1402 O O . TYR A 1 198 ? 30.845 7.017 34.282 1.00 38.52 176 TYR A O 1
ATOM 1411 N N . ARG A 1 199 ? 32.694 5.927 33.547 1.00 43.32 177 ARG A N 1
ATOM 1412 C CA . ARG A 1 199 ? 32.439 6.236 32.127 1.00 45.62 177 ARG A CA 1
ATOM 1413 C C . ARG A 1 199 ? 32.434 4.967 31.267 1.00 43.93 177 ARG A C 1
ATOM 1414 O O . ARG A 1 199 ? 33.347 4.173 31.351 1.00 41.41 177 ARG A O 1
ATOM 1422 N N . GLY A 1 200 ? 31.398 4.768 30.462 1.00 43.21 178 GLY A N 1
ATOM 1423 C CA . GLY A 1 200 ? 31.418 3.723 29.422 1.00 44.67 178 GLY A CA 1
ATOM 1424 C C . GLY A 1 200 ? 31.047 2.334 29.886 1.00 41.47 178 GLY A C 1
ATOM 1425 O O . GLY A 1 200 ? 31.091 2.014 31.069 1.00 46.40 178 GLY A O 1
ATOM 1426 N N . GLU A 1 201 ? 30.784 1.458 28.927 1.00 43.82 179 GLU A N 1
ATOM 1427 C CA . GLU A 1 201 ? 30.190 0.148 29.225 1.00 44.81 179 GLU A CA 1
ATOM 1428 C C . GLU A 1 201 ? 31.154 -0.672 30.040 1.00 38.99 179 GLU A C 1
ATOM 1429 O O . GLU A 1 201 ? 30.765 -1.384 30.970 1.00 42.38 179 GLU A O 1
ATOM 1431 N N . GLU A 1 202 ? 32.428 -0.521 29.725 1.00 40.01 180 GLU A N 1
ATOM 1432 C CA . GLU A 1 202 ? 33.468 -1.324 30.365 1.00 44.21 180 GLU A CA 1
ATOM 1433 C C . GLU A 1 202 ? 33.489 -1.121 31.891 1.00 43.73 180 GLU A C 1
ATOM 1434 O O . GLU A 1 202 ? 33.795 -2.057 32.632 1.00 47.71 180 GLU A O 1
ATOM 1440 N N . ALA A 1 203 ? 33.101 0.084 32.320 1.00 43.27 181 ALA A N 1
ATOM 1441 C CA . ALA A 1 203 ? 33.077 0.502 33.713 1.00 42.15 181 ALA A CA 1
ATOM 1442 C C . ALA A 1 203 ? 31.803 0.112 34.422 1.00 42.44 181 ALA A C 1
ATOM 1443 O O . ALA A 1 203 ? 31.668 0.377 35.624 1.00 37.42 181 ALA A O 1
ATOM 1445 N N . LEU A 1 204 ? 30.894 -0.565 33.727 1.00 42.23 182 LEU A N 1
ATOM 1446 C CA . LEU A 1 204 ? 29.618 -0.895 34.352 1.00 42.29 182 LEU A CA 1
ATOM 1447 C C . LEU A 1 204 ? 29.746 -1.816 35.526 1.00 40.64 182 LEU A C 1
ATOM 1448 O O . LEU A 1 204 ? 29.145 -1.543 36.556 1.00 40.93 182 LEU A O 1
ATOM 1453 N N . ASP A 1 205 ? 30.521 -2.889 35.408 1.00 40.02 183 ASP A N 1
ATOM 1454 C CA . ASP A 1 205 ? 30.681 -3.834 36.543 1.00 41.64 183 ASP A CA 1
ATOM 1455 C C . ASP A 1 205 ? 31.112 -3.129 37.829 1.00 40.96 183 ASP A C 1
ATOM 1456 O O . ASP A 1 205 ? 30.546 -3.388 38.871 1.00 40.28 183 ASP A O 1
ATOM 1461 N N . HIS A 1 206 ? 32.074 -2.203 37.735 1.00 37.28 184 HIS A N 1
ATOM 1462 C CA . HIS A 1 206 ? 32.583 -1.478 38.905 1.00 38.19 184 HIS A CA 1
ATOM 1463 C C . HIS A 1 206 ? 31.523 -0.497 39.376 1.00 36.62 184 HIS A C 1
ATOM 1464 O O . HIS A 1 206 ? 31.250 -0.350 40.597 1.00 33.98 184 HIS A O 1
ATOM 1466 N N . PHE A 1 207 ? 30.820 0.156 38.442 1.00 33.29 185 PHE A N 1
ATOM 1467 C CA . PHE A 1 207 ? 29.754 1.129 38.904 1.00 35.04 185 PHE A CA 1
ATOM 1468 C C . PHE A 1 207 ? 28.653 0.379 39.664 1.00 32.29 185 PHE A C 1
ATOM 1469 O O . PHE A 1 207 ? 28.132 0.843 40.698 1.00 33.25 185 PHE A O 1
ATOM 1477 N N . LEU A 1 208 ? 28.221 -0.734 39.098 1.00 32.61 186 LEU A N 1
ATOM 1478 C CA . LEU A 1 208 ? 27.131 -1.511 39.723 1.00 35.13 186 LEU A CA 1
ATOM 1479 C C . LEU A 1 208 ? 27.472 -2.257 40.997 1.00 35.43 186 LEU A C 1
ATOM 1480 O O . LEU A 1 208 ? 26.581 -2.526 41.798 1.00 35.25 186 LEU A O 1
ATOM 1485 N N . GLY A 1 209 ? 28.719 -2.693 41.135 1.00 35.35 187 GLY A N 1
ATOM 1486 C CA . GLY A 1 209 ? 29.046 -3.750 42.101 1.00 36.71 187 GLY A CA 1
ATOM 1487 C C . GLY A 1 209 ? 29.041 -3.368 43.560 1.00 38.88 187 GLY A C 1
ATOM 1488 O O . GLY A 1 209 ? 29.121 -4.272 44.414 1.00 38.49 187 GLY A O 1
ATOM 1489 N N . SER A 1 210 ? 28.932 -2.071 43.863 1.00 35.33 188 SER A N 1
ATOM 1490 C CA . SER A 1 210 ? 28.847 -1.557 45.252 1.00 41.18 188 SER A CA 1
ATOM 1491 C C . SER A 1 210 ? 27.486 -0.930 45.623 1.00 38.47 188 SER A C 1
ATOM 1492 O O . SER A 1 210 ? 27.380 -0.329 46.685 1.00 42.87 188 SER A O 1
ATOM 1495 N N . LEU A 1 211 ? 26.504 -0.947 44.732 1.00 35.04 189 LEU A N 1
ATOM 1496 C CA . LEU A 1 211 ? 25.299 -0.094 44.930 1.00 31.80 189 LEU A CA 1
ATOM 1497 C C . LEU A 1 211 ? 24.278 -0.729 45.835 1.00 31.75 189 LEU A C 1
ATOM 1498 O O . LEU A 1 211 ? 24.029 -1.904 45.751 1.00 32.42 189 LEU A O 1
ATOM 1503 N N . ASP A 1 212 ? 23.681 0.072 46.722 1.00 32.01 190 ASP A N 1
ATOM 1504 C CA . ASP A 1 212 ? 22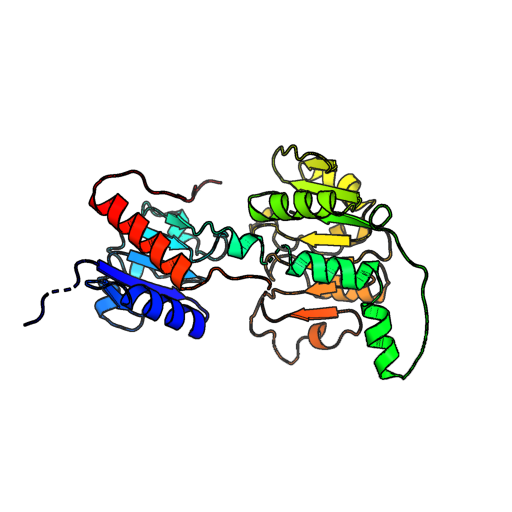.485 -0.324 47.449 1.00 31.50 190 ASP A CA 1
ATOM 1505 C C . ASP A 1 212 ? 21.267 0.020 46.617 1.00 32.03 190 ASP A C 1
ATOM 1506 O O . ASP A 1 212 ? 20.266 -0.609 46.746 1.00 32.88 190 ASP A O 1
ATOM 1511 N N . GLY A 1 213 ? 21.369 1.056 45.802 1.00 30.54 191 GLY A N 1
ATOM 1512 C CA . GLY A 1 213 ? 20.255 1.569 45.010 1.00 30.86 191 GLY A CA 1
ATOM 1513 C C . GLY A 1 213 ? 20.723 2.053 43.636 1.00 34.34 191 GLY A C 1
ATOM 1514 O O . GLY A 1 213 ? 21.810 2.641 43.537 1.00 34.55 191 GLY A O 1
ATOM 1515 N N . LEU A 1 214 ? 19.916 1.803 42.586 1.00 31.98 192 LEU A N 1
ATOM 1516 C CA . LEU A 1 214 ? 20.229 2.274 41.239 1.00 30.99 192 LEU A CA 1
ATOM 1517 C C . LEU A 1 214 ? 19.102 3.117 40.674 1.00 30.66 192 LEU A C 1
ATOM 1518 O O . LEU A 1 214 ? 17.983 2.662 40.683 1.00 30.06 192 LEU A O 1
ATOM 1523 N N . ILE A 1 215 ? 19.433 4.300 40.148 1.00 29.70 193 ILE A N 1
ATOM 1524 C CA . ILE A 1 215 ? 18.464 5.212 39.575 1.00 30.23 193 ILE A CA 1
ATOM 1525 C C . ILE A 1 215 ? 18.796 5.414 38.146 1.00 30.59 193 ILE A C 1
ATOM 1526 O O . ILE A 1 215 ? 19.929 5.870 37.822 1.00 31.10 193 ILE A O 1
ATOM 1531 N N . ASN A 1 216 ? 17.821 5.066 37.285 1.00 31.24 194 ASN A N 1
ATOM 1532 C CA . ASN A 1 216 ? 17.919 5.230 35.845 1.00 32.66 194 ASN A CA 1
ATOM 1533 C C . ASN A 1 216 ? 17.374 6.563 35.334 1.00 33.79 194 ASN A C 1
ATOM 1534 O O . ASN A 1 216 ? 16.142 6.832 35.367 1.00 32.18 194 ASN A O 1
ATOM 1539 N N . LEU A 1 217 ? 18.285 7.373 34.814 1.00 36.25 195 LEU A N 1
ATOM 1540 C CA . LEU A 1 217 ? 17.901 8.635 34.118 1.00 34.31 195 LEU A CA 1
ATOM 1541 C C . LEU A 1 217 ? 18.414 8.688 32.676 1.00 38.41 195 LEU A C 1
ATOM 1542 O O . LEU A 1 217 ? 18.454 9.745 32.080 1.00 35.16 195 LEU A O 1
ATOM 1547 N N . LEU A 1 218 ? 18.777 7.565 32.089 1.00 32.83 196 LEU A N 1
ATOM 1548 C CA . LEU A 1 218 ? 19.271 7.558 30.696 1.00 37.13 196 LEU A CA 1
ATOM 1549 C C . LEU A 1 218 ? 18.246 7.994 29.702 1.00 35.79 196 LEU A C 1
ATOM 1550 O O . LEU A 1 218 ? 17.083 7.674 29.869 1.00 34.25 196 LEU A O 1
ATOM 1555 N N . PRO A 1 219 ? 18.678 8.665 28.623 1.00 43.71 197 PRO A N 1
ATOM 1556 C CA . PRO A 1 219 ? 17.730 8.802 27.524 1.00 41.82 197 PRO A CA 1
ATOM 1557 C C . PRO A 1 219 ? 17.547 7.443 26.850 1.00 40.70 197 PRO A C 1
ATOM 1558 O O . PRO A 1 219 ? 18.400 6.550 27.010 1.00 38.50 197 PRO A O 1
ATOM 1562 N N . LEU A 1 220 ? 16.436 7.262 26.135 1.00 39.42 198 LEU A N 1
ATOM 1563 C CA . LEU A 1 220 ? 16.207 6.040 25.358 1.00 40.45 198 LEU A CA 1
ATOM 1564 C C . LEU A 1 220 ? 16.857 6.114 23.977 1.00 43.62 198 LEU A C 1
ATOM 1565 O O . LEU A 1 220 ? 16.509 6.995 23.183 1.00 43.08 198 LEU A O 1
ATOM 1570 N N . THR A 1 221 ? 17.814 5.220 23.732 1.00 44.22 199 THR A N 1
ATOM 1571 C CA . THR A 1 221 ? 18.447 5.061 22.423 1.00 48.80 199 THR A CA 1
ATOM 1572 C C . THR A 1 221 ? 18.505 3.577 22.072 1.00 51.45 199 THR A C 1
ATOM 1573 O O . THR A 1 221 ? 18.131 2.689 22.879 1.00 44.42 199 THR A O 1
ATOM 1577 N N . ALA A 1 222 ? 18.996 3.280 20.874 1.00 50.47 200 ALA A N 1
ATOM 1578 C CA . ALA A 1 222 ? 19.150 1.872 20.480 1.00 53.47 200 ALA A CA 1
ATOM 1579 C C . ALA A 1 222 ? 20.110 1.151 21.470 1.00 51.53 200 ALA A C 1
ATOM 1580 O O . ALA A 1 222 ? 19.871 0.024 21.858 1.00 52.16 200 ALA A O 1
ATOM 1582 N N . GLN A 1 223 ? 21.150 1.817 21.932 1.00 51.68 201 GLN A N 1
ATOM 1583 C CA . GLN A 1 223 ? 22.060 1.178 22.887 1.00 54.30 201 GLN A CA 1
ATOM 1584 C C . GLN A 1 223 ? 21.485 1.013 24.320 1.00 51.01 201 GLN A C 1
ATOM 1585 O O . GLN A 1 223 ? 21.927 0.136 25.022 1.00 50.23 201 GLN A O 1
ATOM 1591 N N . THR A 1 224 ? 20.542 1.854 24.763 1.00 46.14 202 THR A N 1
ATOM 1592 C CA . THR A 1 224 ? 20.053 1.783 26.181 1.00 43.85 202 THR A CA 1
ATOM 1593 C C . THR A 1 224 ? 18.755 1.034 26.333 1.00 44.65 202 THR A C 1
ATOM 1594 O O . THR A 1 224 ? 18.325 0.695 27.462 1.00 43.42 202 THR A O 1
ATOM 1598 N N . ARG A 1 225 ? 18.134 0.738 25.200 1.00 43.98 203 ARG A N 1
ATOM 1599 C CA . ARG A 1 225 ? 16.924 -0.034 25.227 1.00 45.79 203 ARG A CA 1
ATOM 1600 C C . ARG A 1 225 ? 17.254 -1.352 25.946 1.00 44.36 203 ARG A C 1
ATOM 1601 O O . ARG A 1 225 ? 18.288 -1.976 25.690 1.00 38.99 203 ARG A O 1
ATOM 1609 N N . GLY A 1 226 ? 16.362 -1.772 26.825 1.00 42.14 204 GLY A N 1
ATOM 1610 C CA . GLY A 1 226 ? 16.553 -3.031 27.512 1.00 45.20 204 GLY A CA 1
ATOM 1611 C C . GLY A 1 226 ? 17.732 -3.120 28.471 1.00 41.13 204 GLY A C 1
ATOM 1612 O O . GLY A 1 226 ? 18.072 -4.197 28.881 1.00 39.75 204 GLY A O 1
ATOM 1613 N N . ILE A 1 227 ? 18.325 -1.999 28.860 1.00 39.45 205 ILE A N 1
ATOM 1614 C CA . ILE A 1 227 ? 19.493 -2.043 29.727 1.00 36.00 205 ILE A CA 1
ATOM 1615 C C . ILE A 1 227 ? 19.091 -2.539 31.132 1.00 37.97 205 ILE A C 1
ATOM 1616 O O . ILE A 1 227 ? 19.907 -3.176 31.795 1.00 36.54 205 ILE A O 1
ATOM 1621 N N . LEU A 1 228 ? 17.849 -2.303 31.553 1.00 36.26 206 LEU A N 1
ATOM 1622 C CA . LEU A 1 228 ? 17.411 -2.760 32.886 1.00 36.52 206 LEU A CA 1
ATOM 1623 C C . LEU A 1 228 ? 16.892 -4.144 32.693 1.00 35.43 206 LEU A C 1
ATOM 1624 O O . LEU A 1 228 ? 15.677 -4.393 32.576 1.00 36.31 206 LEU A O 1
ATOM 1629 N N . ALA A 1 229 ? 17.845 -5.058 32.711 1.00 35.47 207 ALA A N 1
ATOM 1630 C CA . ALA A 1 229 ? 17.600 -6.480 32.468 1.00 37.53 207 ALA A CA 1
ATOM 1631 C C . ALA A 1 229 ? 18.633 -7.316 33.238 1.00 39.53 207 ALA A C 1
ATOM 1632 O O . ALA A 1 229 ? 19.530 -6.787 33.955 1.00 38.06 207 ALA A O 1
ATOM 1634 N N . ALA A 1 230 ? 18.462 -8.624 33.138 1.00 40.10 208 ALA A N 1
ATOM 1635 C CA . ALA A 1 230 ? 19.236 -9.606 33.909 1.00 41.87 208 ALA A CA 1
ATOM 1636 C C . ALA A 1 230 ? 20.740 -9.376 33.922 1.00 42.59 208 ALA A C 1
ATOM 1637 O O . ALA A 1 230 ? 21.357 -9.446 34.971 1.00 43.10 208 ALA A O 1
ATOM 1639 N N . PRO A 1 231 ? 21.346 -9.092 32.765 1.00 42.95 209 PRO A N 1
ATOM 1640 C CA . PRO A 1 231 ? 22.784 -8.893 32.813 1.00 43.25 209 PRO A CA 1
ATOM 1641 C C . PRO A 1 231 ? 23.196 -7.731 33.681 1.00 40.49 209 PRO A C 1
ATOM 1642 O O . PRO A 1 231 ? 24.223 -7.768 34.298 1.00 44.17 209 PRO A O 1
ATOM 1646 N N . LEU A 1 232 ? 22.413 -6.683 33.717 1.00 38.32 210 LEU A N 1
ATOM 1647 C CA . LEU A 1 232 ? 22.697 -5.564 34.564 1.00 38.98 210 LEU A CA 1
ATOM 1648 C C . LEU A 1 232 ? 22.332 -5.910 36.032 1.00 36.03 210 LEU A C 1
ATOM 1649 O O . LEU A 1 232 ? 23.111 -5.705 36.928 1.00 36.03 210 LEU A O 1
ATOM 1654 N N . PHE A 1 233 ? 21.158 -6.449 36.265 1.00 36.51 211 PHE A N 1
ATOM 1655 C CA . PHE A 1 233 ? 20.737 -6.765 37.637 1.00 36.71 211 PHE A CA 1
ATOM 1656 C C . PHE A 1 233 ? 21.674 -7.783 38.302 1.00 37.02 211 PHE A C 1
ATOM 1657 O O . PHE A 1 233 ? 21.988 -7.643 39.442 1.00 41.27 211 PHE A O 1
ATOM 1665 N N . ASN A 1 234 ? 22.181 -8.747 37.563 1.00 39.18 212 ASN A N 1
ATOM 1666 C CA . ASN A 1 234 ? 23.120 -9.692 38.143 1.00 41.64 212 ASN A CA 1
ATOM 1667 C C . ASN A 1 234 ? 24.467 -9.136 38.517 1.00 42.93 212 ASN A C 1
ATOM 1668 O O . ASN A 1 234 ? 25.233 -9.817 39.211 1.00 42.65 212 ASN A O 1
ATOM 1673 N N . ARG A 1 235 ? 24.753 -7.890 38.137 1.00 39.52 213 ARG A N 1
ATOM 1674 C CA . ARG A 1 235 ? 26.008 -7.289 38.563 1.00 42.24 213 ARG A CA 1
ATOM 1675 C C . ARG A 1 235 ? 25.855 -6.399 39.744 1.00 39.33 213 ARG A C 1
ATOM 1676 O O . ARG A 1 235 ? 26.853 -5.851 40.270 1.00 37.84 213 ARG A O 1
ATOM 1684 N N . LEU A 1 236 ? 24.615 -6.211 40.173 1.00 41.00 214 LEU A N 1
ATOM 1685 C CA . LEU A 1 236 ? 24.378 -5.478 41.391 1.00 35.38 214 LEU A CA 1
ATOM 1686 C C . LEU A 1 236 ? 24.580 -6.484 42.553 1.00 39.70 214 LEU A C 1
ATOM 1687 O O . LEU A 1 236 ? 24.393 -7.680 42.370 1.00 39.89 214 LEU A O 1
ATOM 1692 N N . PRO A 1 237 ? 24.912 -5.986 43.752 1.00 38.95 215 PRO A N 1
ATOM 1693 C CA . PRO A 1 237 ? 24.901 -6.842 44.962 1.00 40.70 215 PRO A CA 1
ATOM 1694 C C . PRO A 1 237 ? 23.473 -7.229 45.290 1.00 42.02 215 PRO A C 1
ATOM 1695 O O . PRO A 1 237 ? 22.551 -6.358 45.210 1.00 40.88 215 PRO A O 1
ATOM 1699 N N . ALA A 1 238 ? 23.284 -8.470 45.706 1.00 42.78 216 ALA A N 1
ATOM 1700 C CA . ALA A 1 238 ? 21.952 -8.968 46.075 1.00 42.39 216 ALA A CA 1
ATOM 1701 C C . ALA A 1 238 ? 21.270 -7.987 46.985 1.00 41.31 216 ALA A C 1
ATOM 1702 O O . ALA A 1 238 ? 21.886 -7.410 47.874 1.00 45.66 216 ALA A O 1
ATOM 1704 N N . GLY A 1 239 ? 19.993 -7.745 46.741 1.00 42.57 217 GLY A N 1
ATOM 1705 C CA . GLY A 1 239 ? 19.170 -6.923 47.612 1.00 37.44 217 GLY A CA 1
ATOM 1706 C C . GLY A 1 239 ? 19.229 -5.458 47.248 1.00 36.41 217 GLY A C 1
ATOM 1707 O O . GLY A 1 239 ? 18.747 -4.598 47.984 1.00 33.60 217 GLY A O 1
ATOM 1708 N N . ALA A 1 240 ? 19.781 -5.144 46.071 1.00 36.28 218 ALA A N 1
ATOM 1709 C CA . ALA A 1 240 ? 19.683 -3.799 45.574 1.00 34.10 218 ALA A CA 1
ATOM 1710 C C . ALA A 1 240 ? 18.273 -3.390 45.254 1.00 34.81 218 ALA A C 1
ATOM 1711 O O . ALA A 1 240 ? 17.374 -4.227 45.134 1.00 37.69 218 ALA A O 1
ATOM 1713 N N . VAL A 1 241 ? 18.078 -2.078 45.181 1.00 34.95 219 VAL A N 1
ATOM 1714 C CA . VAL A 1 241 ? 16.787 -1.499 44.760 1.00 34.81 219 VAL A CA 1
ATOM 1715 C C . VAL A 1 241 ? 16.914 -0.711 43.465 1.00 35.72 219 VAL A C 1
ATOM 1716 O O . VAL A 1 241 ? 17.957 -0.138 43.176 1.00 35.25 219 VAL A O 1
ATOM 1720 N N . LEU A 1 242 ? 15.838 -0.708 42.682 1.00 35.76 220 LEU A N 1
ATOM 1721 C CA . LEU A 1 242 ? 15.805 -0.022 41.413 1.00 33.95 220 LEU A CA 1
ATOM 1722 C C . LEU A 1 242 ? 14.789 1.081 41.392 1.00 33.21 220 LEU A C 1
ATOM 1723 O O . LEU A 1 242 ? 13.665 0.870 41.851 1.00 31.22 220 LEU A O 1
ATOM 1728 N N . ILE A 1 243 ? 15.142 2.174 40.718 1.00 30.41 221 ILE A N 1
ATOM 1729 C CA . ILE A 1 243 ? 14.277 3.343 40.549 1.00 31.67 221 ILE A CA 1
ATOM 1730 C C . ILE A 1 243 ? 14.373 3.767 39.132 1.00 33.41 221 ILE A C 1
ATOM 1731 O O . ILE A 1 243 ? 15.469 4.212 38.677 1.00 31.53 221 ILE A O 1
ATOM 1736 N N . ASN A 1 244 ? 13.267 3.616 38.386 1.00 33.33 222 ASN A N 1
ATOM 1737 C CA . ASN A 1 244 ? 13.314 3.959 36.976 1.00 33.75 222 ASN A CA 1
ATOM 1738 C C . ASN A 1 244 ? 12.582 5.233 36.648 1.00 33.97 222 ASN A C 1
ATOM 1739 O O . ASN A 1 244 ? 11.361 5.274 36.636 1.00 34.87 222 ASN A O 1
ATOM 1744 N N . CYS A 1 245 ? 13.342 6.266 36.349 1.00 34.63 223 CYS A N 1
ATOM 1745 C CA . CYS A 1 245 ? 12.803 7.514 35.887 1.00 38.50 223 CYS A CA 1
ATOM 1746 C C . CYS A 1 245 ? 13.136 7.785 34.433 1.00 43.52 223 CYS A C 1
ATOM 1747 O O . CYS A 1 245 ? 13.146 8.936 34.058 1.00 46.25 223 CYS A O 1
ATOM 1750 N N . GLY A 1 246 ? 13.442 6.764 33.610 1.00 37.67 224 GLY A N 1
ATOM 1751 C CA . GLY A 1 246 ? 13.830 7.051 32.195 1.00 40.30 224 GLY A CA 1
ATOM 1752 C C . GLY A 1 246 ? 12.670 6.813 31.269 1.00 38.35 224 GLY A C 1
ATOM 1753 O O . GLY A 1 246 ? 11.774 7.601 31.189 1.00 42.45 224 GLY A O 1
ATOM 1754 N N . ARG A 1 247 ? 12.630 5.669 30.613 1.00 39.62 225 ARG A N 1
ATOM 1755 C CA . ARG A 1 247 ? 11.528 5.309 29.718 1.00 41.31 225 ARG A CA 1
ATOM 1756 C C . ARG A 1 247 ? 11.151 3.853 29.992 1.00 42.40 225 ARG A C 1
ATOM 1757 O O . ARG A 1 247 ? 11.938 3.083 30.573 1.00 41.41 225 ARG A O 1
ATOM 1765 N N . GLY A 1 248 ? 9.959 3.445 29.558 1.00 42.05 226 GLY A N 1
ATOM 1766 C CA . GLY A 1 248 ? 9.502 2.105 29.855 1.00 42.55 226 GLY A CA 1
ATOM 1767 C C . GLY A 1 248 ? 10.318 1.105 29.071 1.00 39.44 226 GLY A C 1
ATOM 1768 O O . GLY A 1 248 ? 10.545 -0.002 29.481 1.00 39.05 226 GLY A O 1
ATOM 1769 N N . GLU A 1 249 ? 10.787 1.528 27.915 1.00 44.31 227 GLU A N 1
ATOM 1770 C CA . GLU A 1 249 ? 11.539 0.629 27.065 1.00 42.67 227 GLU A CA 1
ATOM 1771 C C . GLU A 1 249 ? 12.926 0.315 27.607 1.00 40.51 227 GLU A C 1
ATOM 1772 O O . GLU A 1 249 ? 13.584 -0.600 27.135 1.00 43.23 227 GLU A O 1
ATOM 1778 N N . HIS A 1 250 ? 13.359 1.038 28.619 1.00 41.17 228 HIS A N 1
ATOM 1779 C CA . HIS A 1 250 ? 14.610 0.728 29.278 1.00 39.34 228 HIS A CA 1
ATOM 1780 C C . HIS A 1 250 ? 14.542 -0.636 29.936 1.00 38.65 228 HIS A C 1
ATOM 1781 O O . HIS A 1 250 ? 15.533 -1.282 30.131 1.00 39.11 228 HIS A O 1
ATOM 1796 N N . VAL A 1 252 ? 13.285 -4.598 30.745 1.00 44.38 230 VAL A N 1
ATOM 1797 C CA . VAL A 1 252 ? 12.719 -5.862 30.335 1.00 47.42 230 VAL A CA 1
ATOM 1798 C C . VAL A 1 252 ? 11.918 -6.400 31.510 1.00 46.76 230 VAL A C 1
ATOM 1799 O O . VAL A 1 252 ? 12.487 -6.847 32.468 1.00 46.70 230 VAL A O 1
ATOM 1803 N N . ASN A 1 253 ? 10.598 -6.398 31.414 1.00 47.68 231 ASN A N 1
ATOM 1804 C CA . ASN A 1 253 ? 9.742 -6.610 32.612 1.00 48.36 231 ASN A CA 1
ATOM 1805 C C . ASN A 1 253 ? 9.906 -7.947 33.307 1.00 46.26 231 ASN A C 1
ATOM 1806 O O . ASN A 1 253 ? 9.767 -8.027 34.551 1.00 45.93 231 ASN A O 1
ATOM 1811 N N . ASP A 1 254 ? 10.140 -8.989 32.505 1.00 48.59 232 ASP A N 1
ATOM 1812 C CA . ASP A 1 254 ? 10.217 -10.374 32.978 1.00 48.52 232 ASP A CA 1
ATOM 1813 C C . ASP A 1 254 ? 11.441 -10.482 33.884 1.00 48.04 232 ASP A C 1
ATOM 1814 O O . ASP A 1 254 ? 11.413 -11.160 34.927 1.00 49.52 232 ASP A O 1
ATOM 1816 N N . ASP A 1 255 ? 12.494 -9.781 33.476 1.00 44.26 233 ASP A N 1
ATOM 1817 C CA . ASP A 1 255 ? 13.758 -9.775 34.170 1.00 42.81 233 ASP A CA 1
ATOM 1818 C C . ASP A 1 255 ? 13.640 -9.036 35.504 1.00 41.18 233 ASP A C 1
ATOM 1819 O O . ASP A 1 255 ? 14.291 -9.411 36.490 1.00 44.35 233 ASP A O 1
ATOM 1824 N N . VAL A 1 256 ? 12.850 -7.960 35.538 1.00 42.88 234 VAL A N 1
ATOM 1825 C CA . VAL A 1 256 ? 12.592 -7.233 36.794 1.00 41.62 234 VAL A CA 1
ATOM 1826 C C . VAL A 1 256 ? 11.916 -8.181 37.773 1.00 42.86 234 VAL A C 1
ATOM 1827 O O . VAL A 1 256 ? 12.337 -8.334 38.920 1.00 46.05 234 VAL A O 1
ATOM 1831 N N . LEU A 1 257 ? 10.840 -8.795 37.328 1.00 44.89 235 LEU A N 1
ATOM 1832 C CA . LEU A 1 257 ? 10.037 -9.706 38.185 1.00 47.67 235 LEU A CA 1
ATOM 1833 C C . LEU A 1 257 ? 10.848 -10.899 38.652 1.00 47.74 235 LEU A C 1
ATOM 1834 O O . LEU A 1 257 ? 10.714 -11.345 39.794 1.00 48.09 235 LEU A O 1
ATOM 1839 N N . ALA A 1 258 ? 11.698 -11.417 37.756 1.00 45.64 236 ALA A N 1
ATOM 1840 C CA . ALA A 1 258 ? 12.609 -12.508 38.109 1.00 46.15 236 ALA A CA 1
ATOM 1841 C C . ALA A 1 258 ? 13.617 -12.071 39.174 1.00 45.24 236 ALA A C 1
ATOM 1842 O O . ALA A 1 258 ? 13.914 -12.817 40.108 1.00 43.23 236 ALA A O 1
ATOM 1844 N N . ALA A 1 259 ? 14.139 -10.858 39.046 1.00 41.54 237 ALA A N 1
ATOM 1845 C CA . ALA A 1 259 ? 15.079 -10.366 40.059 1.00 41.98 237 ALA A CA 1
ATOM 1846 C C . ALA A 1 259 ? 14.411 -10.147 41.408 1.00 42.91 237 ALA A C 1
ATOM 1847 O O . ALA A 1 259 ? 14.983 -10.448 42.478 1.00 45.17 237 ALA A O 1
ATOM 1849 N N . LEU A 1 260 ? 13.214 -9.596 41.364 1.00 43.43 238 LEU A N 1
ATOM 1850 C CA . LEU A 1 260 ? 12.458 -9.427 42.615 1.00 45.99 238 LEU A CA 1
ATOM 1851 C C . LEU A 1 260 ? 12.167 -10.767 43.273 1.00 46.90 238 LEU A C 1
ATOM 1852 O O . LEU A 1 260 ? 12.371 -10.923 44.455 1.00 45.56 238 LEU A O 1
ATOM 1857 N N . GLU A 1 261 ? 11.800 -11.750 42.495 1.00 47.56 239 GLU A N 1
ATOM 1858 C CA . GLU A 1 261 ? 11.565 -13.076 43.038 1.00 52.08 239 GLU A CA 1
ATOM 1859 C C . GLU A 1 261 ? 12.774 -13.829 43.632 1.00 51.22 239 GLU A C 1
ATOM 1860 O O . GLU A 1 261 ? 12.610 -14.518 44.613 1.00 48.90 239 GLU A O 1
ATOM 1870 N N . SER A 1 262 ? 13.964 -13.727 43.045 1.00 47.93 240 SER A N 1
ATOM 1871 C CA . SER A 1 262 ? 15.138 -14.327 43.672 1.00 47.80 240 SER A CA 1
ATOM 1872 C C . SER A 1 262 ? 15.702 -13.494 44.839 1.00 48.58 240 SER A C 1
ATOM 1873 O O . SER A 1 262 ? 16.519 -13.995 45.615 1.00 48.36 240 SER A O 1
ATOM 1876 N N . GLY A 1 263 ? 15.344 -12.204 44.895 1.00 47.00 241 GLY A N 1
ATOM 1877 C CA . GLY A 1 263 ? 15.900 -11.278 45.877 1.00 45.38 241 GLY A CA 1
ATOM 1878 C C . GLY A 1 263 ? 17.109 -10.537 45.375 1.00 44.56 241 GLY A C 1
ATOM 1879 O O . GLY A 1 263 ? 17.662 -9.713 46.094 1.00 40.27 241 GLY A O 1
ATOM 1880 N N . GLN A 1 264 ? 17.528 -10.813 44.130 1.00 45.16 242 GLN A N 1
ATOM 1881 C CA . GLN A 1 264 ? 18.559 -9.964 43.462 1.00 43.85 242 GLN A CA 1
ATOM 1882 C C . GLN A 1 264 ? 18.182 -8.476 43.572 1.00 41.37 242 GLN A C 1
ATOM 1883 O O . GLN A 1 264 ? 18.993 -7.650 44.008 1.00 42.62 242 GLN A O 1
ATOM 1889 N N . LEU A 1 265 ? 16.934 -8.145 43.212 1.00 40.94 243 LEU A N 1
ATOM 1890 C CA . LEU A 1 265 ? 16.315 -6.898 43.657 1.00 37.63 243 LEU A CA 1
ATOM 1891 C C . LEU A 1 265 ? 15.395 -7.067 44.866 1.00 39.47 243 LEU A C 1
ATOM 1892 O O . LEU A 1 265 ? 14.542 -7.975 44.876 1.00 39.65 243 LEU A O 1
ATOM 1897 N N . ALA A 1 266 ? 15.510 -6.142 45.837 1.00 38.64 244 ALA A N 1
ATOM 1898 C CA . ALA A 1 266 ? 14.619 -6.088 47.026 1.00 39.98 244 ALA A CA 1
ATOM 1899 C C . ALA A 1 266 ? 13.395 -5.225 46.751 1.00 38.94 244 ALA A C 1
ATOM 1900 O O . ALA A 1 266 ? 12.401 -5.359 47.409 1.00 36.61 244 ALA A O 1
ATOM 1902 N N . GLY A 1 267 ? 13.404 -4.411 45.695 1.00 37.18 245 GLY A N 1
ATOM 1903 C CA . GLY A 1 267 ? 12.282 -3.561 45.439 1.00 34.09 245 GLY A CA 1
ATOM 1904 C C . GLY A 1 267 ? 12.479 -2.663 44.251 1.00 34.71 245 GLY A C 1
ATOM 1905 O O . GLY A 1 267 ? 13.598 -2.469 43.811 1.00 36.86 245 GLY A O 1
ATOM 1906 N N . ALA A 1 268 ? 11.382 -2.159 43.703 1.00 34.91 246 ALA A N 1
ATOM 1907 C CA . ALA A 1 268 ? 11.461 -1.188 42.649 1.00 36.51 246 ALA A CA 1
ATOM 1908 C C . ALA A 1 268 ? 10.419 -0.133 42.809 1.00 35.10 246 ALA A C 1
ATOM 1909 O O . ALA A 1 268 ? 9.301 -0.415 43.229 1.00 35.68 246 ALA A O 1
ATOM 1911 N N . VAL A 1 269 ? 10.810 1.075 42.397 1.00 36.00 247 VAL A N 1
ATOM 1912 C CA . VAL A 1 269 ? 9.924 2.163 42.158 1.00 34.44 247 VAL A CA 1
ATOM 1913 C C . VAL A 1 269 ? 9.990 2.501 40.690 1.00 33.23 247 VAL A C 1
ATOM 1914 O O . VAL A 1 269 ? 11.074 2.840 40.165 1.00 32.60 247 VAL A O 1
ATOM 1918 N N . LEU A 1 270 ? 8.835 2.416 40.022 1.00 38.15 248 LEU A N 1
ATOM 1919 C CA . LEU A 1 270 ? 8.752 2.502 38.539 1.00 36.20 248 LEU A CA 1
ATOM 1920 C C . LEU A 1 270 ? 7.771 3.547 38.152 1.00 33.85 248 LEU A C 1
ATOM 1921 O O . LEU A 1 270 ? 6.599 3.425 38.488 1.00 31.13 248 LEU A O 1
ATOM 1926 N N . ASP A 1 271 ? 8.241 4.569 37.415 1.00 34.92 249 ASP A N 1
ATOM 1927 C CA . ASP A 1 271 ? 7.392 5.707 36.938 1.00 36.30 249 ASP A CA 1
ATOM 1928 C C . ASP A 1 271 ? 6.961 5.657 35.473 1.00 40.69 249 ASP A C 1
ATOM 1929 O O . ASP A 1 271 ? 6.096 6.436 35.042 1.00 44.82 249 ASP A O 1
ATOM 1934 N N . VAL A 1 272 ? 7.567 4.779 34.698 1.00 40.12 250 VAL A N 1
ATOM 1935 C CA . VAL A 1 272 ? 7.472 4.881 33.247 1.00 43.80 250 VAL A CA 1
ATOM 1936 C C . VAL A 1 272 ? 7.412 3.461 32.676 1.00 48.30 250 VAL A C 1
ATOM 1937 O O . VAL A 1 272 ? 8.102 2.543 33.185 1.00 43.92 250 VAL A O 1
ATOM 1941 N N . PHE A 1 273 ? 6.568 3.313 31.633 1.00 47.68 251 PHE A N 1
ATOM 1942 C CA . PHE A 1 273 ? 6.179 1.989 31.088 1.00 53.21 251 PHE A CA 1
ATOM 1943 C C . PHE A 1 273 ? 6.035 2.030 29.563 1.00 53.06 251 PHE A C 1
ATOM 1944 O O . PHE A 1 273 ? 5.665 3.085 28.994 1.00 53.88 251 PHE A O 1
ATOM 1952 N N . PRO A 1 274 ? 6.294 0.882 28.895 1.00 60.62 252 PRO A N 1
ATOM 1953 C CA . PRO A 1 274 ? 6.164 0.901 27.422 1.00 60.46 252 PRO A CA 1
ATOM 1954 C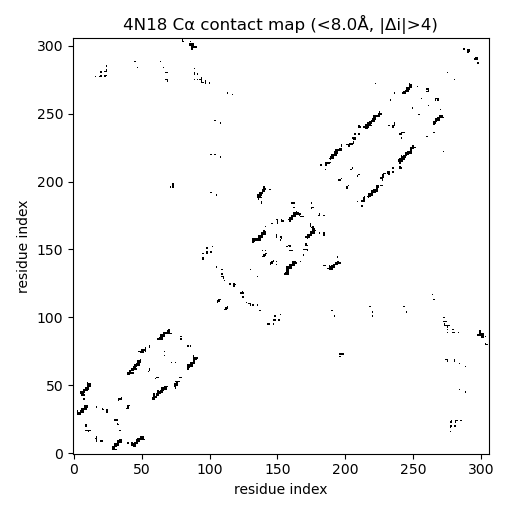 C . PRO A 1 274 ? 4.792 1.472 26.956 1.00 66.20 252 PRO A C 1
ATOM 1955 O O . PRO A 1 274 ? 4.775 2.305 26.037 1.00 61.34 252 PRO A O 1
ATOM 1959 N N . GLN A 1 275 ? 3.686 1.072 27.615 1.00 64.62 253 GLN A N 1
ATOM 1960 C CA . GLN A 1 275 ? 2.329 1.632 27.359 1.00 61.71 253 GLN A CA 1
ATOM 1961 C C . GLN A 1 275 ? 1.803 2.339 28.617 1.00 59.33 253 GLN A C 1
ATOM 1962 O O . GLN A 1 275 ? 1.875 1.785 29.722 1.00 55.76 253 GLN A O 1
ATOM 1964 N N . GLU A 1 276 ? 1.299 3.562 28.441 1.00 56.54 254 GLU A N 1
ATOM 1965 C CA . GLU A 1 276 ? 0.738 4.372 29.543 1.00 60.58 254 GLU A CA 1
ATOM 1966 C C . GLU A 1 276 ? -0.658 4.938 29.173 1.00 59.29 254 GLU A C 1
ATOM 1967 O O . GLU A 1 276 ? -0.820 5.459 28.073 1.00 54.92 254 GLU A O 1
ATOM 1973 N N . PRO A 1 277 ? -1.670 4.833 30.061 1.00 57.51 255 PRO A N 1
ATOM 1974 C CA . PRO A 1 277 ? -1.676 4.125 31.339 1.00 56.94 255 PRO A CA 1
ATOM 1975 C C . PRO A 1 277 ? -1.157 2.670 31.235 1.00 57.22 255 PRO A C 1
ATOM 1976 O O . PRO A 1 277 ? -1.302 2.001 30.194 1.00 53.07 255 PRO A O 1
ATOM 1980 N N . LEU A 1 278 ? -0.443 2.240 32.268 1.00 55.70 256 LEU A N 1
ATOM 1981 C CA . LEU A 1 278 ? -0.044 0.844 32.413 1.00 56.53 256 LEU A CA 1
ATOM 1982 C C . LEU A 1 278 ? -1.286 -0.013 32.481 1.00 57.82 256 LEU A C 1
ATOM 1983 O O . LEU A 1 278 ? -2.152 0.254 33.337 1.00 55.41 256 LEU A O 1
ATOM 1988 N N . PRO A 1 279 ? -1.362 -1.072 31.656 1.00 58.08 257 PRO A N 1
ATOM 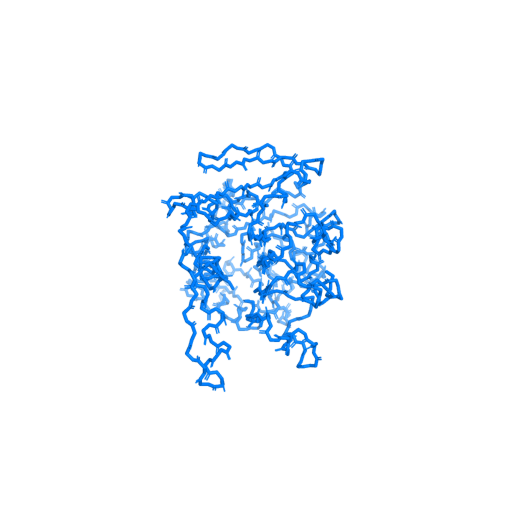1989 C CA . PRO A 1 279 ? -2.632 -1.817 31.655 1.00 62.04 257 PRO A CA 1
ATOM 1990 C C . PRO A 1 279 ? -2.962 -2.473 33.005 1.00 62.36 257 PRO A C 1
ATOM 1991 O O . PRO A 1 279 ? -2.064 -3.000 33.679 1.00 63.07 257 PRO A O 1
ATOM 1995 N N . ALA A 1 280 ? -4.246 -2.430 33.383 1.00 66.50 258 ALA A N 1
ATOM 1996 C CA . ALA A 1 280 ? -4.713 -2.919 34.703 1.00 65.61 258 ALA A CA 1
ATOM 1997 C C . ALA A 1 280 ? -4.237 -4.356 35.014 1.00 66.94 258 ALA A C 1
ATOM 1998 O O . ALA A 1 280 ? -4.033 -4.705 36.191 1.00 62.09 258 ALA A O 1
ATOM 2000 N N . ASP A 1 281 ? -4.004 -5.141 33.946 1.00 65.96 259 ASP A N 1
ATOM 2001 C CA . ASP A 1 281 ? -3.596 -6.553 34.019 1.00 67.99 259 ASP A CA 1
ATOM 2002 C C . ASP A 1 281 ? -2.103 -6.772 34.092 1.00 66.68 259 ASP A C 1
ATOM 2003 O O . ASP A 1 281 ? -1.671 -7.897 34.316 1.00 65.31 259 ASP A O 1
ATOM 2008 N N . ASP A 1 282 ? -1.303 -5.717 33.909 1.00 65.28 260 ASP A N 1
ATOM 2009 C CA . ASP A 1 282 ? 0.144 -5.893 33.961 1.00 64.07 260 ASP A CA 1
ATOM 2010 C C . ASP A 1 282 ? 0.488 -6.425 35.369 1.00 61.65 260 ASP A C 1
ATOM 2011 O O . ASP A 1 282 ? -0.015 -5.883 36.363 1.00 66.02 260 ASP A O 1
ATOM 2016 N N . PRO A 1 283 ? 1.341 -7.472 35.459 1.00 59.21 261 PRO A N 1
ATOM 2017 C CA . PRO A 1 283 ? 1.662 -8.041 36.787 1.00 58.29 261 PRO A CA 1
ATOM 2018 C C . PRO A 1 283 ? 2.503 -7.107 37.713 1.00 61.34 261 PRO A C 1
ATOM 2019 O O . PRO A 1 283 ? 2.556 -7.337 38.924 1.00 60.17 261 PRO A O 1
ATOM 2023 N N . LEU A 1 284 ? 3.165 -6.089 37.151 1.00 58.25 262 LEU A N 1
ATOM 2024 C CA . LEU A 1 284 ? 3.900 -5.123 37.967 1.00 55.02 262 LEU A CA 1
ATOM 2025 C C . LEU A 1 284 ? 2.963 -4.477 39.028 1.00 54.35 262 LEU A C 1
ATOM 2026 O O . LEU A 1 284 ? 3.376 -4.361 40.190 1.00 51.33 262 LEU A O 1
ATOM 2031 N N . TRP A 1 285 ? 1.714 -4.139 38.636 1.00 49.53 263 TRP A N 1
ATOM 2032 C CA . TRP A 1 285 ? 0.752 -3.480 39.525 1.00 51.80 263 TRP A CA 1
ATOM 2033 C C . TRP A 1 285 ? 0.610 -4.206 40.864 1.00 57.20 263 TRP A C 1
ATOM 2034 O O . TRP A 1 285 ? 0.342 -3.572 41.912 1.00 59.64 263 TRP A O 1
ATOM 2045 N N . ARG A 1 286 ? 0.794 -5.528 40.802 1.00 59.84 264 ARG A N 1
ATOM 2046 C CA . ARG A 1 286 ? 0.486 -6.448 41.898 1.00 61.12 264 ARG A CA 1
ATOM 2047 C C . ARG A 1 286 ? 1.672 -6.978 42.692 1.00 56.37 264 ARG A C 1
ATOM 2048 O O . ARG A 1 286 ? 1.461 -7.570 43.727 1.00 54.92 264 ARG A O 1
ATOM 2056 N N . HIS A 1 287 ? 2.913 -6.766 42.255 1.00 54.66 265 HIS A N 1
ATOM 2057 C CA . HIS A 1 287 ? 4.035 -7.275 43.030 1.00 51.10 265 HIS A CA 1
ATOM 2058 C C . HIS A 1 287 ? 4.179 -6.478 44.340 1.00 52.12 265 HIS A C 1
ATOM 2059 O O . HIS A 1 287 ? 4.323 -5.257 44.304 1.00 46.47 265 HIS A O 1
ATOM 2066 N N . PRO A 1 288 ? 4.197 -7.178 45.492 1.00 52.38 266 PRO A N 1
ATOM 2067 C CA . PRO A 1 288 ? 4.346 -6.529 46.778 1.00 53.51 266 PRO A CA 1
ATOM 2068 C C . PRO A 1 288 ? 5.555 -5.574 46.890 1.00 50.66 266 PRO A C 1
ATOM 2069 O O . PRO A 1 288 ? 5.569 -4.724 47.770 1.00 46.40 266 PRO A O 1
ATOM 2073 N N . GLN A 1 289 ? 6.558 -5.710 46.033 1.00 47.86 267 GLN A N 1
ATOM 2074 C CA . GLN A 1 289 ? 7.812 -4.961 46.185 1.00 45.41 267 GLN A CA 1
ATOM 2075 C C . GLN A 1 289 ? 8.017 -3.898 45.115 1.00 41.80 267 GLN A C 1
ATOM 2076 O O . GLN A 1 289 ? 9.104 -3.292 44.998 1.00 37.13 267 GLN A O 1
ATOM 2082 N N . VAL A 1 290 ? 6.936 -3.631 44.399 1.00 39.41 268 VAL A N 1
ATOM 2083 C CA . VAL A 1 290 ? 6.927 -2.673 43.387 1.00 40.15 268 VAL A CA 1
ATOM 2084 C C . VAL A 1 290 ? 6.018 -1.581 43.817 1.00 41.33 268 VAL A C 1
ATOM 2085 O O . VAL A 1 290 ? 4.936 -1.822 44.387 1.00 44.50 268 VAL A O 1
ATOM 2089 N N . VAL A 1 291 ? 6.505 -0.372 43.551 1.00 39.07 269 VAL A N 1
ATOM 2090 C CA . VAL A 1 291 ? 5.711 0.801 43.570 1.00 37.15 269 VAL A CA 1
ATOM 2091 C C . VAL A 1 291 ? 5.565 1.273 42.165 1.00 35.59 269 VAL A C 1
ATOM 2092 O O . VAL A 1 291 ? 6.552 1.497 41.474 1.00 34.83 269 VAL A O 1
ATOM 2096 N N . ILE A 1 292 ? 4.313 1.471 41.752 1.00 36.19 270 ILE A N 1
ATOM 2097 C CA . ILE A 1 292 ? 3.981 2.064 40.438 1.00 36.84 270 ILE A CA 1
ATOM 2098 C C . ILE A 1 292 ? 3.528 3.490 40.619 1.00 39.49 270 ILE A C 1
ATOM 2099 O O . ILE A 1 292 ? 2.616 3.758 41.411 1.00 41.80 270 ILE A O 1
ATOM 2104 N N . THR A 1 293 ? 4.181 4.437 39.970 1.00 39.74 271 THR A N 1
ATOM 2105 C CA . THR A 1 293 ? 3.687 5.812 39.939 1.00 40.80 271 THR A CA 1
ATOM 2106 C C . THR A 1 293 ? 3.311 6.179 38.495 1.00 40.53 271 THR A C 1
ATOM 2107 O O . THR A 1 293 ? 3.851 5.584 37.575 1.00 39.91 271 THR A O 1
ATOM 2111 N N . PRO A 1 294 ? 2.350 7.120 38.308 1.00 42.47 272 PRO A N 1
ATOM 2112 C CA . PRO A 1 294 ? 1.706 7.348 36.993 1.00 46.09 272 PRO A CA 1
ATOM 2113 C C . PRO A 1 294 ? 2.381 8.343 36.071 1.00 44.97 272 PRO A C 1
ATOM 2114 O O . PRO A 1 294 ? 1.761 9.334 35.663 1.00 44.21 272 PRO A O 1
ATOM 2118 N N . HIS A 1 295 ? 3.635 8.072 35.763 1.00 42.78 273 HIS A N 1
ATOM 2119 C CA . HIS A 1 295 ? 4.484 8.995 35.024 1.00 42.60 273 HIS A CA 1
ATOM 2120 C C . HIS A 1 295 ? 4.368 10.414 35.534 1.00 45.34 273 HIS A C 1
ATOM 2121 O O . HIS A 1 295 ? 4.098 11.352 34.756 1.00 40.81 273 HIS A O 1
ATOM 2136 N N . ALA A 1 297 ? 6.920 11.744 37.795 1.00 34.78 275 ALA A N 1
ATOM 2137 C CA . ALA A 1 297 ? 8.189 12.160 38.451 1.00 36.29 275 ALA A CA 1
ATOM 2138 C C . ALA A 1 297 ? 8.342 13.659 38.317 1.00 38.50 275 ALA A C 1
ATOM 2139 O O . ALA A 1 297 ? 8.602 14.364 39.283 1.00 33.81 275 ALA A O 1
ATOM 2141 N N . SER A 1 298 ? 8.161 14.180 37.102 1.00 39.03 276 SER A N 1
ATOM 2142 C CA . SER A 1 298 ? 8.191 15.630 36.941 1.00 39.30 276 SER A CA 1
ATOM 2143 C C . SER A 1 298 ? 7.743 16.023 35.523 1.00 40.23 276 SER A C 1
ATOM 2144 O O . SER A 1 298 ? 7.883 15.241 34.550 1.00 43.90 276 SER A O 1
ATOM 2147 N N . ALA A 1 299 ? 7.254 17.245 35.433 1.00 39.75 277 ALA A N 1
ATOM 2148 C CA . ALA A 1 299 ? 6.759 17.856 34.187 1.00 45.31 277 ALA A CA 1
ATOM 2149 C C . ALA A 1 299 ? 6.952 19.336 34.279 1.00 44.08 277 ALA A C 1
ATOM 2150 O O . ALA A 1 299 ? 6.659 19.929 35.288 1.00 44.90 277 ALA A O 1
ATOM 2152 N N . ALA A 1 300 ? 7.375 19.939 33.171 1.00 46.63 278 ALA A N 1
ATOM 2153 C CA . ALA A 1 300 ? 7.549 21.382 33.097 1.00 47.45 278 ALA A CA 1
ATOM 2154 C C . ALA A 1 300 ? 6.125 21.960 33.159 1.00 46.78 278 ALA A C 1
ATOM 2155 O O . ALA A 1 300 ? 5.203 21.331 32.636 1.00 44.56 278 ALA A O 1
ATOM 2157 N N . PRO A 1 301 ? 5.925 23.121 33.775 1.00 37.34 279 PRO A N 1
ATOM 2158 C CA . PRO A 1 301 ? 4.583 23.543 33.761 1.00 39.58 279 PRO A CA 1
ATOM 2159 C C . PRO A 1 301 ? 4.252 24.204 32.439 1.00 34.63 279 PRO A C 1
ATOM 2160 O O . PRO A 1 301 ? 5.141 24.594 31.638 1.00 33.94 279 PRO A O 1
ATOM 2164 N N . ALA A 1 302 ? 2.978 24.151 32.149 1.00 35.21 280 ALA A N 1
ATOM 2165 C CA . ALA A 1 302 ? 2.430 24.736 30.910 1.00 31.90 280 ALA A CA 1
ATOM 2166 C C . ALA A 1 302 ? 2.907 26.190 30.657 1.00 33.71 280 ALA A C 1
ATOM 2167 O O . ALA A 1 302 ? 3.326 26.562 29.537 1.00 33.64 280 ALA A O 1
ATOM 2169 N N . GLU A 1 303 ? 2.948 26.998 31.717 1.00 36.05 281 GLU A N 1
ATOM 2170 C CA . GLU A 1 303 ? 3.271 28.409 31.559 1.00 39.94 281 GLU A CA 1
ATOM 2171 C C . GLU A 1 303 ? 4.743 28.580 31.274 1.00 37.36 281 GLU A C 1
ATOM 2172 O O . GLU A 1 303 ? 5.123 29.476 30.540 1.00 38.02 281 GLU A O 1
ATOM 2178 N N . VAL A 1 304 ? 5.583 27.685 31.789 1.00 37.13 282 VAL A N 1
ATOM 2179 C CA . VAL A 1 304 ? 7.007 27.758 31.529 1.00 35.67 282 VAL A CA 1
ATOM 2180 C C . VAL A 1 304 ? 7.283 27.370 30.092 1.00 35.84 282 VAL A C 1
ATOM 2181 O O . VAL A 1 304 ? 8.095 28.002 29.360 1.00 34.45 282 VAL A O 1
ATOM 2185 N N . ILE A 1 305 ? 6.623 26.295 29.684 1.00 33.97 283 ILE A N 1
ATOM 2186 C CA . ILE A 1 305 ? 6.698 25.856 28.295 1.00 31.83 283 ILE A CA 1
ATOM 2187 C C . ILE A 1 305 ? 6.282 26.977 27.304 1.00 31.91 283 ILE A C 1
ATOM 2188 O O . ILE A 1 305 ? 6.996 27.267 26.346 1.00 30.11 283 ILE A O 1
ATOM 2193 N N . ALA A 1 306 ? 5.112 27.574 27.553 1.00 32.15 284 ALA A N 1
ATOM 2194 C CA . ALA A 1 306 ? 4.568 28.597 26.749 1.00 32.11 284 ALA A CA 1
ATOM 2195 C C . ALA A 1 306 ? 5.527 29.750 26.614 1.00 34.90 284 ALA A C 1
ATOM 2196 O O . ALA A 1 306 ? 5.826 30.185 25.512 1.00 33.82 284 ALA A O 1
ATOM 2198 N N . ARG A 1 307 ? 6.062 30.208 27.739 1.00 35.05 285 ARG A N 1
ATOM 2199 C CA . ARG A 1 307 ? 6.934 31.339 27.722 1.00 40.27 285 ARG A CA 1
ATOM 2200 C C . ARG A 1 307 ? 8.240 31.055 27.032 1.00 37.91 285 ARG A C 1
ATOM 2201 O O . ARG A 1 307 ? 8.722 31.885 26.278 1.00 38.24 285 ARG A O 1
ATOM 2209 N N . GLN A 1 308 ? 8.852 29.916 27.284 1.00 37.47 286 GLN A N 1
ATOM 2210 C CA . GLN A 1 308 ? 10.103 29.642 26.565 1.00 39.28 286 GLN A CA 1
ATOM 2211 C C . GLN A 1 308 ? 9.858 29.467 25.058 1.00 34.52 286 GLN A C 1
ATOM 2212 O O . GLN A 1 308 ? 10.692 29.868 24.229 1.00 34.89 286 GLN A O 1
ATOM 2218 N N . LEU A 1 309 ? 8.726 28.889 24.690 1.00 34.86 287 LEU A N 1
ATOM 2219 C CA . LEU A 1 309 ? 8.442 28.708 23.254 1.00 32.62 287 LEU A CA 1
ATOM 2220 C C . LEU A 1 309 ? 8.295 30.090 22.594 1.00 35.57 287 LEU A C 1
ATOM 2221 O O . LEU A 1 309 ? 8.926 30.367 21.562 1.00 35.48 287 LEU A O 1
ATOM 2226 N N . LEU A 1 310 ? 7.491 30.955 23.200 1.00 35.57 288 LEU A N 1
ATOM 2227 C CA . LEU A 1 310 ? 7.256 32.279 22.647 1.00 36.10 288 LEU A CA 1
ATOM 2228 C C . LEU A 1 310 ? 8.531 33.110 22.607 1.00 41.59 288 LEU A C 1
ATOM 2229 O O . LEU A 1 310 ? 8.744 33.817 21.658 1.00 39.60 288 LEU A O 1
ATOM 2234 N N . GLU A 1 311 ? 9.344 33.059 23.651 1.00 40.41 289 GLU A N 1
ATOM 2235 C CA . GLU A 1 311 ? 10.622 33.755 23.643 1.00 44.84 289 GLU A CA 1
ATOM 2236 C C . GLU A 1 311 ? 11.480 33.303 22.458 1.00 43.15 289 GLU A C 1
ATOM 2237 O O . GLU A 1 311 ? 12.106 34.096 21.806 1.00 42.79 289 GLU A O 1
ATOM 2243 N N . ASN A 1 312 ? 11.504 32.013 22.198 1.00 41.95 290 ASN A N 1
ATOM 2244 C CA . ASN A 1 312 ? 12.264 31.494 21.067 1.00 41.83 290 ASN A CA 1
ATOM 2245 C C . ASN A 1 312 ? 11.675 31.843 19.680 1.00 40.99 290 ASN A C 1
ATOM 2246 O O . ASN A 1 312 ? 12.406 32.121 18.762 1.00 41.61 290 ASN A O 1
ATOM 2251 N N . ILE A 1 313 ? 10.363 31.864 19.571 1.00 39.51 291 ILE A N 1
ATOM 2252 C CA . ILE A 1 313 ? 9.696 32.341 18.393 1.00 37.91 291 ILE A CA 1
ATOM 2253 C C . ILE A 1 313 ? 10.127 33.773 18.158 1.00 41.48 291 ILE A C 1
ATOM 2254 O O . ILE A 1 313 ? 10.606 34.077 17.100 1.00 42.66 291 ILE A O 1
ATOM 2259 N N . GLN A 1 314 ? 9.992 34.635 19.157 1.00 44.40 292 GLN A N 1
ATOM 2260 C CA . GLN A 1 314 ? 10.371 36.011 19.008 1.00 48.92 292 GLN A CA 1
ATOM 2261 C C . GLN A 1 314 ? 11.833 36.166 18.619 1.00 49.85 292 GLN A C 1
ATOM 2262 O O . GLN A 1 314 ? 12.151 36.964 17.715 1.00 51.34 292 GLN A O 1
ATOM 2268 N N . ARG A 1 315 ? 12.735 35.436 19.276 1.00 48.06 293 ARG A N 1
ATOM 2269 C CA . ARG A 1 315 ? 14.149 35.456 18.844 1.00 50.73 293 ARG A CA 1
ATOM 2270 C C . ARG A 1 315 ? 14.305 35.104 17.378 1.00 50.31 293 ARG A C 1
ATOM 2271 O O . ARG A 1 315 ? 15.030 35.770 16.628 1.00 53.63 293 ARG A O 1
ATOM 2279 N N . GLN A 1 316 ? 13.658 34.030 16.986 1.00 48.45 294 GLN A N 1
ATOM 2280 C CA . GLN A 1 316 ? 13.742 33.576 15.632 1.00 49.33 294 GLN A CA 1
ATOM 2281 C C . GLN A 1 316 ? 13.248 34.678 14.691 1.00 54.77 294 GLN A C 1
ATOM 2282 O O . GLN A 1 316 ? 13.932 35.014 13.752 1.00 55.23 294 GLN A O 1
ATOM 2288 N N . ARG A 1 317 ? 12.067 35.238 14.948 1.00 54.44 295 ARG A N 1
ATOM 2289 C CA . ARG A 1 317 ? 11.516 36.291 14.061 1.00 55.70 295 ARG A CA 1
ATOM 2290 C C . ARG A 1 317 ? 12.405 37.542 13.980 1.00 62.53 295 ARG A C 1
ATOM 2291 O O . ARG A 1 317 ? 12.321 38.324 13.009 1.00 61.21 295 ARG A O 1
ATOM 2299 N N . ARG A 1 318 ? 13.237 37.751 15.001 1.00 62.80 296 ARG A N 1
ATOM 2300 C CA . ARG A 1 318 ? 14.134 38.900 15.022 1.00 67.23 296 ARG A CA 1
ATOM 2301 C C . ARG A 1 318 ? 15.525 38.531 14.500 1.00 68.38 296 ARG A C 1
ATOM 2302 O O . ARG A 1 318 ? 16.451 39.338 14.588 1.00 69.78 296 ARG A O 1
ATOM 2310 N N . GLY A 1 319 ? 15.675 37.331 13.950 1.00 65.67 297 GLY A N 1
ATOM 2311 C CA . GLY A 1 319 ? 16.958 36.900 13.418 1.00 68.68 297 GLY A CA 1
ATOM 2312 C C . GLY A 1 319 ? 17.989 36.489 14.467 1.00 69.92 297 GLY A C 1
ATOM 2313 O O . GLY A 1 319 ? 19.138 36.250 14.127 1.00 73.95 297 GLY A O 1
ATOM 2314 N N . LEU A 1 320 ? 17.610 36.386 15.737 1.00 65.05 298 LEU A N 1
ATOM 2315 C CA . LEU A 1 320 ? 18.580 36.014 16.770 1.00 65.07 298 LEU A CA 1
ATOM 2316 C C . LEU A 1 320 ? 18.828 34.499 16.904 1.00 63.32 298 LEU A C 1
ATOM 2317 O O . LEU A 1 320 ? 18.029 33.670 16.399 1.00 61.25 298 LEU A O 1
ATOM 2322 N N . PRO A 1 321 ? 19.944 34.132 17.581 1.00 65.08 299 PRO A N 1
ATOM 2323 C CA . PRO A 1 321 ? 20.205 32.749 17.973 1.00 63.62 299 PRO A CA 1
ATOM 2324 C C . PRO A 1 321 ? 19.214 32.234 18.999 1.00 61.32 299 PRO A C 1
ATOM 2325 O O . PRO A 1 321 ? 18.881 32.925 19.964 1.00 62.62 299 PRO A O 1
ATOM 2329 N N . LEU A 1 322 ? 18.763 31.012 18.797 1.00 59.66 300 LEU A N 1
ATOM 2330 C CA . LEU A 1 322 ? 17.753 30.427 19.652 1.00 55.79 300 LEU A CA 1
ATOM 2331 C C . LEU A 1 322 ? 18.403 29.903 20.900 1.00 52.69 300 LEU A C 1
ATOM 2332 O O . LEU A 1 322 ? 19.565 29.578 20.920 1.00 53.92 300 LEU A O 1
ATOM 2337 N N . LYS A 1 323 ? 17.626 29.809 21.950 1.00 47.51 301 LYS A N 1
ATOM 2338 C CA . LYS A 1 323 ? 18.137 29.322 23.203 1.00 46.26 301 LYS A CA 1
ATOM 2339 C C . LYS A 1 323 ? 17.720 27.856 23.253 1.00 45.92 301 LYS A C 1
ATOM 2340 O O . LYS A 1 323 ? 16.688 27.469 22.648 1.00 41.01 301 LYS A O 1
ATOM 2343 N N . ASN A 1 324 ? 18.518 27.057 23.974 1.00 45.87 302 ASN A N 1
ATOM 2344 C CA . ASN A 1 324 ? 18.211 25.651 24.263 1.00 44.00 302 ASN A CA 1
ATOM 2345 C C . ASN A 1 324 ? 17.964 24.822 23.014 1.00 42.83 302 ASN A C 1
ATOM 2346 O O . ASN A 1 324 ? 17.081 23.979 22.951 1.00 39.65 302 ASN A O 1
ATOM 2351 N N . LEU A 1 325 ? 18.803 25.068 22.029 1.00 45.37 303 LEU A N 1
ATOM 2352 C CA . LEU A 1 325 ? 18.744 24.357 20.791 1.00 44.13 303 LEU A CA 1
ATOM 2353 C C . LEU A 1 325 ? 19.188 22.916 21.027 1.00 43.73 303 LEU A C 1
ATOM 2354 O O . LEU A 1 325 ? 20.142 22.694 21.741 1.00 45.69 303 LEU A O 1
ATOM 2359 N N . VAL A 1 326 ? 18.482 21.961 20.424 1.00 40.54 304 VAL A N 1
ATOM 2360 C CA . VAL A 1 326 ? 18.783 20.541 20.479 1.00 41.27 304 VAL A CA 1
ATOM 2361 C C . VAL A 1 326 ? 19.815 20.223 19.425 1.00 42.54 304 VAL A C 1
ATOM 2362 O O . VAL A 1 326 ? 19.677 20.585 18.262 1.00 43.77 304 VAL A O 1
ATOM 2366 N N . ASN A 1 327 ? 20.867 19.571 19.865 1.00 44.62 305 ASN A N 1
ATOM 2367 C CA . ASN A 1 327 ? 21.872 19.027 19.002 1.00 44.85 305 ASN A CA 1
ATOM 2368 C C . ASN A 1 327 ? 21.297 17.731 18.472 1.00 45.50 305 ASN A C 1
ATOM 2369 O O . ASN A 1 327 ? 21.178 16.736 19.195 1.00 42.02 305 ASN A O 1
ATOM 2374 N N . LYS A 1 328 ? 20.937 17.721 17.200 1.00 46.33 306 LYS A N 1
ATOM 2375 C CA . LYS A 1 328 ? 20.300 16.558 16.659 1.00 47.72 306 LYS A CA 1
ATOM 2376 C C . LYS A 1 328 ? 21.236 15.361 16.478 1.00 53.42 306 LYS A C 1
ATOM 2377 O O . LYS A 1 328 ? 20.751 14.260 16.367 1.00 53.23 306 LYS A O 1
ATOM 2383 N N . HIS A 1 329 ? 22.561 15.572 16.533 1.00 59.49 307 HIS A N 1
ATOM 2384 C CA A HIS A 1 329 ? 23.572 14.512 16.284 0.50 62.74 307 HIS A CA 1
ATOM 2385 C CA B HIS A 1 329 ? 23.521 14.487 16.304 0.50 63.49 307 HIS A CA 1
ATOM 2386 C C . HIS A 1 329 ? 24.328 14.153 17.558 1.00 65.84 307 HIS A C 1
ATOM 2387 O O . HIS A 1 329 ? 25.525 13.832 17.485 1.00 69.64 307 HIS A O 1
ATOM 2400 N N . ALA A 1 330 ? 23.651 14.221 18.711 1.00 69.12 308 ALA A N 1
ATOM 2401 C CA . ALA A 1 330 ? 24.275 13.868 20.014 1.00 74.09 308 ALA A CA 1
ATOM 2402 C C . ALA A 1 330 ? 23.628 12.604 20.560 1.00 72.18 308 ALA A C 1
ATOM 2403 O O . ALA A 1 330 ? 22.546 12.234 20.118 1.00 73.61 308 ALA A O 1
#

Secondary structure (DSSP, 8-state):
-----EEEEEEESSHHHHHHHHHHHHTSTTEEEE-TTSGGGGG-SEEEEES--TTHHHHSTT-SEEEESSS--TTS-HHHHHSSS-EEE---HHHHH--HHHHHHHHHHHTTHHHHHHHHTTT---------GGG-EEE---SHHHHHHHHHHHHTT-EEEEEESS----TTSEEEESGGGHHHHHTT-SEEEE-PPP-TTTTT-SSHHHHTTSPTTEEEEE-S-TT--HHHHHHHHHHTSEEEEEE---SSSSPPTT-GGGG-TTEEE--------HHHHHHHHHHHHHHHHTTPPPSSB--TT-

B-factor: mean 45.18, std 10.96, range [27.26, 102.44]

Radius of gyration: 21.48 Å; Cα contacts (8 Å, |Δi|>4): 559; chains: 1; bounding box: 46×55×58 Å

Sequence (306 aa):
FQSSDITIVVDCNDADFARDICAALQQFPDVTALLPHHQAARDAQYASCWFPDPQLLSRSPGLKLIQAASAGVDHLPPALFASEIPLCRVIDEDFRHGFEYALWSVLWFQRHFDRALAHQRTQTWKLYPQRAAADFHIGIGLGEIGGYIADQLARLGYRVSGWSRSEKQLAGVTCYRGEEALDHFLGSLDGLINLLPLTAQTRGILAAPLFNRLPAGAVLINCGRGEHVNDDVLAALESGQLAGAVLDVFPQEPLPADDPLWRHPQVVITPHASAAPAEVIARQLLENIQRQRRGLPLKNLVNKHHA

InterPro domains:
  IPR006140 D-isomer specific 2-hydroxyacid dehydrogenase, NAD-binding domain [PF02826] (104-275)
  IPR029753 D-isomer specific 2-hydroxyacid dehydrogenase, NAD-binding domain conserved site [PS00671] (214-230)
  IPR036291 NAD(P)-binding domain superfamily [SSF51735] (95-276)

Organism: Klebsiella variicola (strain 342) (NCBI:txid507522)

Nearest PDB structures (foldseek):
  5vg6-assembly2_B  TM=8.830E-01  e=3.221E-31  Xanthobacter autotrophicus Py2
  4zqb-assembly1_B  TM=8.961E-01  e=1.021E-27  Cereibacter sphaeroides 2.4.1
  6oxn-assembly1_A-2  TM=8.505E-01  e=4.961E-28  Escherichia coli BL21(DE3)
  3pp8-assembly1_A-2  TM=8.755E-01  e=1.299E-27  Salmonella enterica subsp. enterica serovar Typhimurium str. LT2
  5vg6-assembly5_G  TM=9.255E-01  e=2.160E-25  Xanthobacter autotrophicus Py2

CATH classification: 3.40.50.720 (+1 more: 3.40.50.720)